Protein AF-A0AAV0YHW5-F1 (afdb_monomer)

pLDDT: mean 86.37, std 16.67, range [39.41, 98.5]

Foldseek 3Di:
DVVVVVVVVPDDPVRVVQCVQQDPPDPDRQHPLNVQQVVLVVVCVVVVDDSPQASNLVSVLVSLQSVCVVVVHDRCVSVLSVLVNLVSNVQQPVVCVQLVHNVLGQDPDDVSNVVSVVVCCVVPVLVPPVLSVLLVQLVVVLVVLVVLVVVLQVVFFDDQDDPVDDSVVSDDPPDPDDRGDLVVSLVVVCVVPHNVVGDSDPVVSVVCSSCSNRVSSVSSNPDDDDDDDSDPDDDPPDD

Solvent-accessible surface area (backbone atoms only — not comparable to full-atom values): 13700 Å² total; per-residue (Å²): 116,67,73,63,54,58,53,63,75,69,51,54,73,65,53,54,47,54,52,57,40,63,31,84,85,44,97,66,70,41,37,78,33,29,69,58,20,51,60,39,44,50,51,22,66,75,58,74,60,86,51,69,51,52,66,30,56,52,23,47,37,48,30,48,31,52,51,22,57,76,71,73,46,79,58,58,63,29,60,51,53,43,29,61,46,52,49,47,30,38,45,55,43,51,46,10,60,71,63,74,35,72,84,73,21,58,46,98,43,74,69,40,40,53,50,42,53,53,50,47,35,73,78,63,46,41,88,77,35,68,40,49,51,38,29,50,52,12,54,52,46,41,54,50,50,51,53,50,51,52,51,40,50,66,76,24,49,62,89,66,57,61,94,89,53,63,67,70,75,48,61,61,94,86,60,90,70,78,68,44,42,62,67,59,31,28,54,50,49,14,68,74,74,40,62,86,81,36,62,88,45,69,69,60,45,54,48,47,69,55,42,50,40,26,55,28,42,40,58,52,75,73,72,82,87,75,91,70,82,83,69,79,76,77,83,82,88,81,129

Radius of gyration: 25.02 Å; Cα contacts (8 Å, |Δi|>4): 205; chains: 1; bounding box: 61×47×85 Å

Organism: Vicia faba (NCBI:txid3906)

Secondary structure (DSSP, 8-state):
-HHHHHHHHHS-HHHHHHHHHT-TTSSS--HHHHHHHHHHHHHHHHH-SSTTSSHHHHHHHHHHHHHHHHTT--TTHHHHHHHHHHHHHIIIIIHHHHHT-GGGSPPSSHHHHHHHHHHHHHHH-GGG-HHHHHHHHHHHHHHHHHHHHHHHHHHTB---S-TTS-GGGG--TT-SS-SB-HHHHHHHHHHHS-GGGS---HHHHHHHHHHHHHHHHHTTTSS---------PPP----

Nearest PDB structures (foldseek):
  8bd3-assembly1_a  TM=9.674E-01  e=3.806E-25  Chlorella ohadii
  6kac-assembly1_A  TM=9.678E-01  e=5.402E-25  Chlamydomonas reinhardtii
  7yq2-assembly1_A  TM=9.706E-01  e=1.396E-23  Thermosynechococcus vestitus BP-1
  8tow-assembly1_a  TM=9.678E-01  e=1.467E-23  Synechocystis sp. PCC 6803
  5xnl-assembly1_A  TM=8.939E-01  e=2.426E-25  Pisum sativum

Sequence (239 aa):
MTAILERRDSENLWGRFCNWITSTENRLYIGWFGVLMIPTLLTATSVFIIAFIAAPPACYMGREWELSFRLGMRPWIAVAYSAPVAAATAVFLIYPIGQGSFSDGMPLGISGTFNFMIVFQAEHNILMHPFHMLGVAGVFGGSLFSAMHGSLVTSSLIRETTENESANEGYRFGQEEETYNIVAAHGYFGRLIFQYASFNNSRSLHFFLAAWPVVVMHERNAHNFPLDLAAVEAPSING

Structure (mmCIF, N/CA/C/O backbone):
data_AF-A0AAV0YHW5-F1
#
_entry.id   AF-A0AAV0YHW5-F1
#
loop_
_atom_site.group_PDB
_atom_site.id
_atom_site.type_symbol
_atom_site.label_atom_id
_atom_site.label_alt_id
_atom_site.label_comp_id
_atom_site.label_asym_id
_atom_site.label_entity_id
_atom_site.label_seq_id
_atom_site.pdbx_PDB_ins_code
_atom_site.Cartn_x
_atom_site.Cartn_y
_atom_site.Cartn_z
_atom_site.occupancy
_atom_site.B_iso_or_equiv
_atom_site.auth_seq_id
_atom_site.auth_comp_id
_atom_site.auth_asym_id
_atom_site.auth_atom_id
_atom_site.pdbx_PDB_model_num
ATOM 1 N N . MET A 1 1 ? 7.494 -18.313 36.571 1.00 50.72 1 MET A N 1
ATOM 2 C CA . MET A 1 1 ? 8.675 -17.441 36.365 1.00 50.72 1 MET A CA 1
ATOM 3 C C . MET A 1 1 ? 9.966 -18.250 36.222 1.00 50.72 1 MET A C 1
ATOM 5 O O . MET A 1 1 ? 10.746 -17.954 35.333 1.00 50.72 1 MET A O 1
ATOM 9 N N . THR A 1 2 ? 10.153 -19.312 37.007 1.00 49.94 2 THR A N 1
ATOM 10 C CA . THR A 1 2 ? 11.302 -20.239 36.958 1.00 49.94 2 THR A CA 1
ATOM 11 C C . THR A 1 2 ? 11.443 -21.025 35.643 1.00 49.94 2 THR A C 1
ATOM 13 O O . THR A 1 2 ? 12.521 -21.022 35.063 1.00 49.94 2 THR A O 1
ATOM 16 N N . ALA A 1 3 ? 10.358 -21.571 35.083 1.00 52.44 3 ALA A N 1
ATOM 17 C CA . ALA A 1 3 ? 10.424 -22.369 33.844 1.00 52.44 3 ALA A CA 1
ATOM 18 C C . ALA A 1 3 ? 10.796 -21.571 32.567 1.00 52.44 3 ALA A C 1
ATOM 20 O O . ALA A 1 3 ? 11.293 -22.134 31.596 1.00 52.44 3 ALA A O 1
ATOM 21 N N . ILE A 1 4 ? 10.557 -20.251 32.548 1.00 56.50 4 ILE A N 1
ATOM 22 C CA . ILE A 1 4 ? 10.923 -19.374 31.415 1.00 56.50 4 ILE A CA 1
ATOM 23 C C . ILE A 1 4 ? 12.415 -19.020 31.465 1.00 56.50 4 ILE A C 1
ATOM 25 O O . ILE A 1 4 ? 13.047 -18.900 30.418 1.00 56.50 4 ILE A O 1
ATOM 29 N N . LEU A 1 5 ? 12.976 -18.874 32.670 1.00 54.97 5 LEU A N 1
ATOM 30 C CA . LEU A 1 5 ? 14.401 -18.607 32.865 1.00 54.97 5 LEU A CA 1
ATOM 31 C C . LEU A 1 5 ? 15.241 -19.847 32.528 1.00 54.97 5 LEU A C 1
ATOM 33 O O . LEU A 1 5 ? 16.164 -19.734 31.730 1.00 54.97 5 LEU A O 1
ATOM 37 N N . GLU A 1 6 ? 14.840 -21.036 32.994 1.00 52.66 6 GLU A N 1
ATOM 38 C CA . GLU A 1 6 ? 15.520 -22.299 32.651 1.00 52.66 6 GLU A CA 1
ATOM 39 C C . GLU A 1 6 ? 15.519 -22.591 31.143 1.00 52.66 6 GLU A C 1
ATOM 41 O O . GLU A 1 6 ? 16.518 -23.050 30.591 1.00 52.66 6 GLU A O 1
ATOM 46 N N . ARG A 1 7 ? 14.424 -22.279 30.435 1.00 54.56 7 ARG A N 1
ATOM 47 C CA . ARG A 1 7 ? 14.356 -22.470 28.978 1.00 54.56 7 ARG A CA 1
ATOM 48 C C . ARG A 1 7 ? 15.317 -21.539 28.231 1.00 54.56 7 ARG A C 1
ATOM 50 O O . ARG A 1 7 ? 15.914 -21.959 27.242 1.00 54.56 7 ARG A O 1
ATOM 57 N N . ARG A 1 8 ? 15.504 -20.308 28.720 1.00 55.62 8 ARG A N 1
ATOM 58 C CA . ARG A 1 8 ? 16.404 -19.301 28.130 1.00 55.62 8 ARG A CA 1
ATOM 59 C C . ARG A 1 8 ? 17.882 -19.690 28.238 1.00 55.62 8 ARG A C 1
ATOM 61 O O . ARG A 1 8 ? 18.651 -19.345 27.344 1.00 55.62 8 ARG A O 1
ATOM 68 N N . ASP A 1 9 ? 18.241 -20.434 29.282 1.00 56.91 9 ASP A N 1
ATOM 69 C CA . ASP A 1 9 ? 19.600 -20.940 29.511 1.00 56.91 9 ASP A CA 1
ATOM 70 C C . ASP A 1 9 ? 19.910 -22.227 28.719 1.00 56.91 9 ASP A C 1
ATOM 72 O O . ASP A 1 9 ? 21.074 -22.583 28.547 1.00 56.91 9 ASP A O 1
ATOM 76 N N . SER A 1 10 ? 18.887 -22.901 28.176 1.00 65.69 10 SER A N 1
ATOM 77 C CA . SER A 1 10 ? 19.032 -24.132 27.376 1.00 65.69 10 SER A CA 1
ATOM 78 C C . SER A 1 10 ? 19.183 -23.912 25.861 1.00 65.69 10 SER A C 1
ATOM 80 O O . SER A 1 10 ? 19.550 -24.834 25.131 1.00 65.69 10 SER A O 1
ATOM 82 N N . GLU A 1 11 ? 18.894 -22.707 25.359 1.00 76.38 11 GLU A N 1
ATOM 83 C CA . GLU A 1 11 ? 18.931 -22.408 23.924 1.00 76.38 11 GLU A CA 1
ATOM 84 C C . GLU A 1 11 ? 20.332 -21.988 23.459 1.00 76.38 11 GLU A C 1
ATOM 86 O O . GLU A 1 11 ? 20.972 -21.102 24.031 1.00 76.38 11 GLU A O 1
ATOM 91 N N . ASN A 1 12 ? 20.797 -22.581 22.356 1.00 92.38 12 ASN A N 1
ATOM 92 C CA . ASN A 1 12 ? 22.044 -22.163 21.720 1.00 92.38 12 ASN A CA 1
ATOM 93 C C . ASN A 1 12 ? 21.941 -20.727 21.158 1.00 92.38 12 ASN A C 1
ATOM 95 O O . ASN A 1 12 ? 20.854 -20.161 21.008 1.00 92.38 12 ASN A O 1
ATOM 99 N N . LEU A 1 13 ? 23.089 -20.124 20.824 1.00 95.31 13 LEU A N 1
ATOM 100 C CA . LEU A 1 13 ? 23.157 -18.743 20.323 1.00 95.31 13 LEU A CA 1
ATOM 101 C C . LEU A 1 13 ? 22.222 -18.500 19.125 1.00 95.31 13 LEU A C 1
ATOM 103 O O . LEU A 1 13 ? 21.578 -17.455 19.048 1.00 95.31 13 LEU A O 1
ATOM 107 N N . TRP A 1 14 ? 22.121 -19.478 18.223 1.00 94.75 14 TRP A N 1
ATOM 108 C CA . TRP A 1 14 ? 21.241 -19.409 17.061 1.00 94.75 14 TRP A CA 1
ATOM 109 C C . TRP A 1 14 ? 19.759 -19.380 17.453 1.00 94.75 14 TRP A C 1
ATOM 111 O O . TRP A 1 14 ? 19.016 -18.543 16.952 1.00 94.75 14 TRP A O 1
ATOM 121 N N . GLY A 1 15 ? 19.334 -20.223 18.397 1.00 94.88 15 GLY A N 1
ATOM 122 C CA . GLY A 1 15 ? 17.969 -20.227 18.926 1.00 94.88 15 GLY A CA 1
ATOM 123 C C . GLY A 1 15 ? 17.595 -18.881 19.544 1.00 94.88 15 GLY A C 1
ATOM 124 O O . GLY A 1 15 ? 16.567 -18.301 19.196 1.00 94.88 15 GLY A O 1
ATOM 125 N N . ARG A 1 16 ? 18.493 -18.314 20.359 1.00 95.31 16 ARG A N 1
ATOM 126 C CA . ARG A 1 16 ? 18.314 -16.977 20.947 1.00 95.31 16 ARG A CA 1
ATOM 127 C C . ARG A 1 16 ? 18.207 -15.880 19.883 1.00 95.31 16 ARG A C 1
ATOM 129 O O . ARG A 1 16 ? 17.370 -14.989 20.015 1.00 95.31 16 ARG A O 1
ATOM 136 N N . PHE A 1 17 ? 19.026 -15.947 18.832 1.00 95.81 17 PHE A N 1
ATOM 137 C CA . PHE A 1 17 ? 18.979 -15.011 17.706 1.00 95.81 17 PHE A CA 1
ATOM 138 C C . PHE A 1 17 ? 17.660 -15.108 16.923 1.00 95.81 17 PHE A C 1
ATOM 140 O O . PHE A 1 17 ? 17.005 -14.090 16.710 1.00 95.81 17 PHE A O 1
ATOM 147 N N . CYS A 1 18 ? 17.225 -16.318 16.561 1.00 96.81 18 CYS A N 1
ATOM 148 C CA . CYS A 1 18 ? 15.950 -16.564 15.878 1.00 96.81 18 CYS A CA 1
ATOM 149 C C . CYS A 1 18 ? 14.757 -16.046 16.690 1.00 96.81 18 CYS A C 1
ATOM 151 O O . CYS A 1 18 ? 13.886 -15.355 16.152 1.00 96.81 18 CYS A O 1
ATOM 153 N N . ASN A 1 19 ? 14.741 -16.340 17.994 1.00 96.19 19 ASN A N 1
ATOM 154 C CA . ASN A 1 19 ? 13.708 -15.866 18.910 1.00 96.19 19 ASN A CA 1
ATOM 155 C C . ASN A 1 19 ? 13.675 -14.334 18.977 1.00 96.19 19 ASN A C 1
ATOM 157 O O . ASN A 1 19 ? 12.600 -13.743 19.021 1.00 96.19 19 ASN A O 1
ATOM 161 N N . TRP A 1 20 ? 14.834 -13.673 18.930 1.00 96.88 20 TRP A N 1
ATOM 162 C CA . TRP A 1 20 ? 14.904 -12.214 18.917 1.00 96.88 20 TRP A CA 1
ATOM 163 C C . TRP A 1 20 ? 14.428 -11.602 17.591 1.00 96.88 20 TRP A C 1
ATOM 165 O O . TRP A 1 20 ? 13.586 -10.703 17.610 1.00 96.88 20 TRP A O 1
ATOM 175 N N . ILE A 1 21 ? 14.903 -12.108 16.446 1.00 97.75 21 ILE A N 1
ATOM 176 C CA . ILE A 1 21 ? 14.513 -11.621 15.110 1.00 97.75 21 ILE A CA 1
ATOM 177 C C . ILE A 1 21 ? 13.002 -11.739 14.887 1.00 97.75 21 ILE A C 1
ATOM 179 O O . ILE A 1 21 ? 12.380 -10.833 14.332 1.00 97.75 21 ILE A O 1
ATOM 183 N N . THR A 1 22 ? 12.397 -12.839 15.338 1.00 97.75 22 THR A N 1
ATOM 184 C CA . THR A 1 22 ? 10.964 -13.116 15.141 1.00 97.75 22 THR A CA 1
ATOM 185 C C . THR A 1 22 ? 10.068 -12.653 16.294 1.00 97.75 22 THR A C 1
ATOM 187 O O . THR A 1 22 ? 8.864 -12.904 16.258 1.00 97.75 22 THR A O 1
ATOM 190 N N . SER A 1 23 ? 10.619 -11.938 17.282 1.00 97.69 23 SER A N 1
ATOM 191 C CA . SER A 1 23 ? 9.867 -11.423 18.430 1.00 97.69 23 SER A CA 1
ATOM 192 C C . SER A 1 23 ? 8.859 -10.340 18.034 1.00 97.69 23 SER A C 1
ATOM 194 O O . SER A 1 23 ? 9.190 -9.392 17.313 1.00 97.69 23 SER A O 1
ATOM 196 N N . THR A 1 24 ? 7.642 -10.454 18.569 1.00 97.56 24 THR A N 1
ATOM 197 C CA . THR A 1 24 ? 6.561 -9.459 18.470 1.00 97.56 24 THR A CA 1
ATOM 198 C C . THR A 1 24 ? 6.714 -8.301 19.456 1.00 97.56 24 THR A C 1
ATOM 200 O O . THR A 1 24 ? 6.059 -7.280 19.288 1.00 97.56 24 THR A O 1
ATOM 203 N N . GLU A 1 25 ? 7.615 -8.422 20.435 1.00 97.94 25 GLU A N 1
ATOM 204 C CA . GLU A 1 25 ? 7.869 -7.395 21.460 1.00 97.94 25 GLU A CA 1
ATOM 205 C C . GLU A 1 25 ? 8.862 -6.317 20.998 1.00 97.94 25 GLU A C 1
ATOM 207 O O . GLU A 1 25 ? 9.127 -5.339 21.698 1.00 97.94 25 GLU A O 1
ATOM 212 N N . ASN A 1 26 ? 9.452 -6.480 19.812 1.00 97.44 26 ASN A N 1
ATOM 213 C CA . ASN A 1 26 ? 10.307 -5.455 19.230 1.00 97.44 26 ASN A CA 1
ATOM 214 C C . ASN A 1 26 ? 9.466 -4.232 18.830 1.00 97.44 26 ASN A C 1
ATOM 216 O O . ASN A 1 26 ? 8.464 -4.361 18.128 1.00 97.44 26 ASN A O 1
ATOM 220 N N . ARG A 1 27 ? 9.930 -3.020 19.173 1.00 97.88 27 ARG A N 1
ATOM 221 C CA . ARG A 1 27 ? 9.260 -1.754 18.803 1.00 97.88 27 ARG A CA 1
ATOM 222 C C . ARG A 1 27 ? 8.992 -1.632 17.299 1.00 97.88 27 ARG A C 1
ATOM 224 O O . ARG A 1 27 ? 7.990 -1.036 16.898 1.00 97.88 27 ARG A O 1
ATOM 231 N N . LEU A 1 28 ? 9.908 -2.151 16.485 1.00 97.38 28 LEU A N 1
ATOM 232 C CA . LEU A 1 28 ? 9.735 -2.379 15.057 1.00 97.38 28 LEU A CA 1
ATOM 233 C C . LEU A 1 28 ? 10.040 -3.850 14.797 1.00 97.38 28 LEU A C 1
ATOM 235 O O . LEU A 1 28 ? 11.158 -4.301 15.035 1.00 97.38 28 LEU A O 1
ATOM 239 N N . TYR A 1 29 ? 9.048 -4.592 14.310 1.00 98.00 29 TYR A N 1
ATOM 240 C CA . TYR A 1 29 ? 9.232 -5.996 13.954 1.00 98.00 29 TYR A CA 1
ATOM 241 C C . TYR A 1 29 ? 10.369 -6.162 12.934 1.00 98.00 29 TYR A C 1
ATOM 243 O O . TYR A 1 29 ? 10.454 -5.369 11.993 1.00 98.00 29 TYR A O 1
ATOM 251 N N . ILE A 1 30 ? 11.221 -7.175 13.103 1.00 97.62 30 ILE A N 1
ATOM 252 C CA . ILE A 1 30 ? 12.322 -7.462 12.174 1.00 97.62 30 ILE A CA 1
ATOM 253 C C . ILE A 1 30 ? 11.860 -8.554 11.206 1.00 97.62 30 ILE A C 1
ATOM 255 O O . ILE A 1 30 ? 11.561 -8.251 10.052 1.00 97.62 30 ILE A O 1
ATOM 259 N N . GLY A 1 31 ? 11.725 -9.792 11.689 1.00 97.38 31 GLY A N 1
ATOM 260 C CA . GLY A 1 31 ? 11.412 -10.949 10.849 1.00 97.38 31 GLY A CA 1
ATOM 261 C C . GLY A 1 31 ? 12.563 -11.327 9.914 1.00 97.38 31 GLY A C 1
ATOM 262 O O . GLY A 1 31 ? 13.555 -10.605 9.780 1.00 97.38 31 GLY A O 1
ATOM 263 N N . TRP A 1 32 ? 12.442 -12.464 9.238 1.00 97.56 32 TRP A N 1
ATOM 264 C CA . TRP A 1 32 ? 13.458 -12.917 8.285 1.00 97.56 32 TRP A CA 1
ATOM 265 C C . TRP A 1 32 ? 13.567 -11.995 7.075 1.00 97.56 32 TRP A C 1
ATOM 267 O O . TRP A 1 32 ? 14.670 -11.712 6.609 1.00 97.56 32 TRP A O 1
ATOM 277 N N . PHE A 1 33 ? 12.442 -11.444 6.619 1.00 96.44 33 PHE A N 1
ATOM 278 C CA . PHE A 1 33 ? 12.460 -10.437 5.561 1.00 96.44 33 PHE A CA 1
ATOM 279 C C . PHE A 1 33 ? 13.136 -9.133 6.007 1.00 96.44 33 PHE A C 1
ATOM 281 O O . PHE A 1 33 ? 13.809 -8.487 5.203 1.00 96.44 33 PHE A O 1
ATOM 288 N N . GLY A 1 34 ? 13.034 -8.765 7.290 1.00 95.19 34 GLY A N 1
ATOM 289 C CA . GLY A 1 34 ? 13.705 -7.591 7.853 1.00 95.19 34 GLY A CA 1
ATOM 290 C C . GLY A 1 34 ? 15.227 -7.659 7.778 1.00 95.19 34 GLY A C 1
ATOM 291 O O . GLY A 1 34 ? 15.865 -6.628 7.578 1.00 95.19 34 GLY A O 1
ATOM 292 N N . VAL A 1 35 ? 15.806 -8.862 7.865 1.00 95.38 35 VAL A N 1
ATOM 293 C CA . VAL A 1 35 ? 17.261 -9.077 7.762 1.00 95.38 35 VAL A CA 1
ATOM 294 C C . VAL A 1 35 ? 17.805 -8.612 6.406 1.00 95.38 35 VAL A C 1
ATOM 296 O O . VAL A 1 35 ? 18.903 -8.068 6.347 1.00 95.38 35 VAL A O 1
ATOM 299 N N . LEU A 1 36 ? 17.028 -8.765 5.329 1.00 91.50 36 LEU A N 1
ATOM 300 C CA . LEU A 1 36 ? 17.385 -8.273 3.992 1.00 91.50 36 LEU A CA 1
ATOM 301 C C . LEU A 1 36 ? 16.906 -6.838 3.757 1.00 91.50 36 LEU A C 1
ATOM 303 O O . LEU A 1 36 ? 17.622 -6.018 3.180 1.00 91.50 36 LEU A O 1
ATOM 307 N N . MET A 1 37 ? 15.697 -6.523 4.219 1.00 93.19 37 MET A N 1
ATOM 308 C CA . MET A 1 37 ? 15.062 -5.223 4.022 1.00 93.19 37 MET A CA 1
ATOM 309 C C . MET A 1 37 ? 15.860 -4.087 4.669 1.00 93.19 37 MET A C 1
ATOM 311 O O . MET A 1 37 ? 16.057 -3.052 4.042 1.00 93.19 37 MET A O 1
ATOM 315 N N . ILE A 1 38 ? 16.317 -4.254 5.916 1.00 93.19 38 ILE A N 1
ATOM 316 C CA . ILE A 1 38 ? 16.945 -3.164 6.675 1.00 93.19 38 ILE A CA 1
ATOM 317 C C . ILE A 1 38 ? 18.257 -2.708 6.016 1.00 93.19 38 ILE A C 1
ATOM 319 O O . ILE A 1 38 ? 18.355 -1.519 5.710 1.00 93.19 38 ILE A O 1
ATOM 323 N N . PRO A 1 39 ? 19.244 -3.582 5.727 1.00 90.88 39 PRO A N 1
ATOM 324 C CA . PRO A 1 39 ? 20.482 -3.138 5.089 1.00 90.88 39 PRO A CA 1
ATOM 325 C C . PRO A 1 39 ? 20.239 -2.541 3.701 1.00 90.88 39 PRO A C 1
ATOM 327 O O . PRO A 1 39 ? 20.806 -1.502 3.375 1.00 90.88 39 PRO A O 1
ATOM 330 N N . THR A 1 40 ? 19.356 -3.149 2.900 1.00 86.75 40 THR A N 1
ATOM 331 C CA . THR A 1 40 ? 19.092 -2.680 1.531 1.00 86.75 40 THR A CA 1
ATOM 332 C C . THR A 1 40 ? 18.374 -1.334 1.498 1.00 86.75 40 THR A C 1
ATOM 334 O O . THR A 1 40 ? 18.764 -0.470 0.714 1.00 86.75 40 THR A O 1
ATOM 337 N N . LEU A 1 41 ? 17.393 -1.099 2.379 1.00 86.00 41 LEU A N 1
ATOM 338 C CA . LEU A 1 41 ? 16.758 0.215 2.520 1.00 86.00 41 LEU A CA 1
ATOM 339 C C . LEU A 1 41 ? 17.731 1.267 3.046 1.00 86.00 41 LEU A C 1
ATOM 341 O O . LEU A 1 41 ? 17.708 2.396 2.559 1.00 86.00 41 LEU A O 1
ATOM 345 N N . LEU A 1 42 ? 18.588 0.925 4.013 1.00 88.00 42 LEU A N 1
ATOM 346 C CA . LEU A 1 42 ? 19.579 1.863 4.541 1.00 88.00 42 LEU A CA 1
ATOM 347 C C . LEU A 1 42 ? 20.577 2.280 3.462 1.00 88.00 42 LEU A C 1
ATOM 349 O O . LEU A 1 42 ? 20.783 3.475 3.274 1.00 88.00 42 LEU A O 1
ATOM 353 N N . THR A 1 43 ? 21.126 1.327 2.703 1.00 84.25 43 THR A N 1
ATOM 354 C CA . THR A 1 43 ? 22.018 1.626 1.576 1.00 84.25 43 THR A CA 1
ATOM 355 C C . THR A 1 43 ? 21.308 2.439 0.493 1.00 84.25 43 THR A C 1
ATOM 357 O O . THR A 1 43 ? 21.861 3.429 0.013 1.00 84.25 43 THR A O 1
ATOM 360 N N . ALA A 1 44 ? 20.071 2.077 0.132 1.00 80.50 44 ALA A N 1
ATOM 361 C CA . ALA A 1 44 ? 19.284 2.832 -0.844 1.00 80.50 44 ALA A CA 1
ATOM 362 C C . ALA A 1 44 ? 19.025 4.272 -0.379 1.00 80.50 44 ALA A C 1
ATOM 364 O O . ALA A 1 44 ? 19.143 5.202 -1.171 1.00 80.50 44 ALA A O 1
ATOM 365 N N . THR A 1 45 ? 18.732 4.464 0.909 1.00 82.19 45 THR A N 1
ATOM 366 C CA . THR A 1 45 ? 18.488 5.788 1.495 1.00 82.19 45 THR A CA 1
ATOM 367 C C . THR A 1 45 ? 19.774 6.612 1.568 1.00 82.19 45 THR A C 1
ATOM 369 O O . THR A 1 45 ? 19.745 7.798 1.261 1.00 82.19 45 THR A O 1
ATOM 372 N N . SER A 1 46 ? 20.911 6.005 1.932 1.00 78.62 46 SER A N 1
ATOM 373 C CA . SER A 1 46 ? 22.186 6.721 2.068 1.00 78.62 46 SER A CA 1
ATOM 374 C C . SER A 1 46 ? 22.808 7.117 0.731 1.00 78.62 46 SER A C 1
ATOM 376 O O . SER A 1 46 ? 23.491 8.132 0.658 1.00 78.62 46 SER A O 1
ATOM 378 N N . VAL A 1 47 ? 22.610 6.309 -0.314 1.00 75.62 47 VAL A N 1
ATOM 379 C CA . VAL A 1 47 ? 23.213 6.538 -1.637 1.00 75.62 47 VAL A CA 1
ATOM 380 C C . VAL A 1 47 ? 22.244 7.251 -2.590 1.00 75.62 47 VAL A C 1
ATOM 382 O O . VAL A 1 47 ? 22.693 7.834 -3.569 1.00 75.62 47 VAL A O 1
ATOM 385 N N . PHE A 1 48 ? 20.930 7.221 -2.323 1.00 68.50 48 PHE A N 1
ATOM 386 C CA . PHE A 1 48 ? 19.845 7.748 -3.177 1.00 68.50 48 PHE A CA 1
ATOM 387 C C . PHE A 1 48 ? 19.952 7.353 -4.668 1.00 68.50 48 PHE A C 1
ATOM 389 O O . PHE A 1 48 ? 19.341 7.961 -5.539 1.00 68.50 48 PHE A O 1
ATOM 396 N N . ILE A 1 49 ? 20.753 6.337 -4.996 1.00 55.41 49 ILE A N 1
ATOM 397 C CA . ILE A 1 49 ? 21.095 5.951 -6.362 1.00 55.41 49 ILE A CA 1
ATOM 398 C C . ILE A 1 49 ? 21.228 4.414 -6.379 1.00 55.41 49 ILE A C 1
ATOM 400 O O . ILE A 1 49 ? 22.028 3.823 -5.656 1.00 55.41 49 ILE A O 1
ATOM 404 N N . ILE A 1 50 ? 20.390 3.772 -7.202 1.00 52.56 50 ILE A N 1
ATOM 405 C CA . ILE A 1 50 ? 20.485 2.390 -7.728 1.00 52.56 50 ILE A CA 1
ATOM 406 C C . ILE A 1 50 ? 19.968 1.213 -6.860 1.00 52.56 50 ILE A C 1
ATOM 408 O O . ILE A 1 50 ? 19.449 0.259 -7.433 1.00 52.56 50 ILE A O 1
ATOM 412 N N . ALA A 1 51 ? 19.952 1.243 -5.522 1.00 51.78 51 ALA A N 1
ATOM 413 C CA . ALA A 1 51 ? 19.492 0.070 -4.734 1.00 51.78 51 ALA A CA 1
ATOM 414 C C . ALA A 1 51 ? 17.955 -0.050 -4.526 1.00 51.78 51 ALA A C 1
ATOM 416 O O . ALA A 1 51 ? 17.492 -0.858 -3.722 1.00 51.78 51 ALA A O 1
ATOM 417 N N . PHE A 1 52 ? 17.148 0.751 -5.230 1.00 56.53 52 PHE A N 1
ATOM 418 C CA . PHE A 1 52 ? 15.708 0.920 -4.966 1.00 56.53 52 PHE A CA 1
ATOM 419 C C . PHE A 1 52 ? 14.792 -0.121 -5.646 1.00 56.53 52 PHE A C 1
ATOM 421 O O . PHE A 1 52 ? 13.629 -0.269 -5.285 1.00 56.53 52 PHE A O 1
ATOM 428 N N . ILE A 1 53 ? 15.290 -0.850 -6.644 1.00 59.72 53 ILE A N 1
ATOM 429 C CA . ILE A 1 53 ? 14.433 -1.227 -7.779 1.00 59.72 53 ILE A CA 1
ATOM 430 C C . ILE A 1 53 ? 13.573 -2.495 -7.558 1.00 59.72 53 ILE A C 1
ATOM 432 O O . ILE A 1 53 ? 12.518 -2.621 -8.178 1.00 59.72 53 ILE A O 1
ATOM 436 N N . ALA A 1 54 ? 13.939 -3.412 -6.649 1.00 59.41 54 ALA A N 1
ATOM 437 C CA . ALA A 1 54 ? 13.112 -4.612 -6.407 1.00 59.41 54 ALA A CA 1
ATOM 438 C C . ALA A 1 54 ? 13.259 -5.260 -5.020 1.00 59.41 54 ALA A C 1
ATOM 440 O O . ALA A 1 54 ? 12.256 -5.610 -4.397 1.00 59.41 54 ALA A O 1
ATOM 441 N N . ALA A 1 55 ? 14.487 -5.425 -4.515 1.00 65.88 55 ALA A N 1
ATOM 442 C CA . ALA A 1 55 ? 14.714 -6.171 -3.274 1.00 65.88 55 ALA A CA 1
ATOM 443 C C . ALA A 1 55 ? 14.101 -5.505 -2.021 1.00 65.88 55 ALA A C 1
ATOM 445 O O . ALA A 1 55 ? 13.437 -6.216 -1.262 1.00 65.88 55 ALA A O 1
ATOM 446 N N . PRO A 1 56 ? 14.233 -4.179 -1.796 1.00 75.12 56 PRO A N 1
ATOM 447 C CA . PRO A 1 56 ? 13.681 -3.567 -0.589 1.00 75.12 56 PRO A CA 1
ATOM 448 C C . PRO A 1 56 ? 12.139 -3.574 -0.532 1.00 75.12 56 PRO A C 1
ATOM 450 O O . PRO A 1 56 ? 11.605 -4.016 0.488 1.00 75.12 56 PRO A O 1
ATOM 453 N N . PRO A 1 57 ? 11.397 -3.183 -1.595 1.00 82.75 57 PRO A N 1
ATOM 454 C CA . PRO A 1 57 ? 9.932 -3.252 -1.588 1.00 82.75 57 PRO A CA 1
ATOM 455 C C . PRO A 1 57 ? 9.386 -4.683 -1.478 1.00 82.75 57 PRO A C 1
ATOM 457 O O . PRO A 1 57 ? 8.422 -4.915 -0.750 1.00 82.75 57 PRO A O 1
ATOM 460 N N . ALA A 1 58 ? 10.020 -5.664 -2.134 1.00 86.56 58 ALA A N 1
ATOM 461 C CA . ALA A 1 58 ? 9.611 -7.066 -2.031 1.00 86.56 58 ALA A CA 1
ATOM 462 C C . ALA A 1 58 ? 9.847 -7.638 -0.622 1.00 86.56 58 ALA A C 1
ATOM 464 O O . ALA A 1 58 ? 8.990 -8.347 -0.093 1.00 86.56 58 ALA A O 1
ATOM 465 N N . CYS A 1 59 ? 10.970 -7.297 0.022 1.00 92.75 59 CYS A N 1
ATOM 466 C CA . CYS A 1 59 ? 11.218 -7.698 1.408 1.00 92.75 59 CYS A CA 1
ATOM 467 C C . CYS A 1 59 ? 10.273 -6.981 2.384 1.00 92.75 59 CYS A C 1
ATOM 469 O O . CYS A 1 59 ? 9.819 -7.595 3.344 1.00 92.75 59 CYS A O 1
ATOM 471 N N . TYR A 1 60 ? 9.909 -5.721 2.130 1.00 95.19 60 TYR A N 1
ATOM 472 C CA . TYR A 1 60 ? 8.890 -5.032 2.924 1.00 95.19 60 TYR A CA 1
ATOM 473 C C . TYR A 1 60 ? 7.528 -5.737 2.824 1.00 95.19 60 TYR A C 1
ATOM 475 O O . TYR A 1 60 ? 6.927 -6.055 3.848 1.00 95.19 60 TYR A O 1
ATOM 483 N N . MET A 1 61 ? 7.095 -6.082 1.607 1.00 95.81 61 MET A N 1
ATOM 484 C CA . MET A 1 61 ? 5.874 -6.860 1.363 1.00 95.81 61 MET A CA 1
ATOM 485 C C . MET A 1 61 ? 5.905 -8.225 2.074 1.00 95.81 61 MET A C 1
ATOM 487 O O . MET A 1 61 ? 4.942 -8.618 2.731 1.00 95.81 61 MET A O 1
ATOM 491 N N . GLY A 1 62 ? 7.030 -8.943 1.994 1.00 96.69 62 GLY A N 1
ATOM 492 C CA . GLY A 1 62 ? 7.220 -10.208 2.707 1.00 96.69 62 GLY A CA 1
ATOM 493 C C . GLY A 1 62 ? 7.165 -10.048 4.229 1.00 96.69 62 GLY A C 1
ATOM 494 O O . GLY A 1 62 ? 6.585 -10.884 4.919 1.00 96.69 62 GLY A O 1
ATOM 495 N N . ARG A 1 63 ? 7.692 -8.940 4.763 1.00 97.94 63 ARG A N 1
ATOM 496 C CA . ARG A 1 63 ? 7.618 -8.606 6.191 1.00 97.94 63 ARG A CA 1
ATOM 497 C C . ARG A 1 63 ? 6.186 -8.317 6.648 1.00 97.94 63 ARG A C 1
ATOM 499 O O . ARG A 1 63 ? 5.831 -8.722 7.754 1.00 97.94 63 ARG A O 1
ATOM 506 N N . GLU A 1 64 ? 5.364 -7.645 5.835 1.00 97.94 64 GLU A N 1
ATOM 507 C CA . GLU A 1 64 ? 3.931 -7.462 6.129 1.00 97.94 64 GLU A CA 1
ATOM 508 C C . GLU A 1 64 ? 3.218 -8.812 6.266 1.00 97.94 64 GLU A C 1
ATOM 510 O O . GLU A 1 64 ? 2.479 -9.036 7.228 1.00 97.94 64 GLU A O 1
ATOM 515 N N . TRP A 1 65 ? 3.489 -9.735 5.339 1.00 98.12 65 TRP A N 1
ATOM 516 C CA . TRP A 1 65 ? 2.970 -11.098 5.404 1.00 98.12 65 TRP A CA 1
ATOM 517 C C . TRP A 1 65 ? 3.469 -11.840 6.653 1.00 98.12 65 TRP A C 1
ATOM 519 O O . TRP A 1 65 ? 2.658 -12.392 7.399 1.00 98.12 65 TRP A O 1
ATOM 529 N N . GLU A 1 66 ? 4.775 -11.814 6.928 1.00 98.31 66 GLU A N 1
ATOM 530 C CA . GLU A 1 66 ? 5.365 -12.525 8.066 1.00 98.31 66 GLU A CA 1
ATOM 531 C C . GLU A 1 66 ? 4.763 -12.048 9.394 1.00 98.31 66 GLU A C 1
ATOM 533 O O . GLU A 1 66 ? 4.325 -12.869 10.201 1.00 98.31 66 GLU A O 1
ATOM 538 N N . LEU A 1 67 ? 4.665 -10.730 9.602 1.00 98.38 67 LEU A N 1
ATOM 539 C CA . LEU A 1 67 ? 4.072 -10.163 10.813 1.00 98.38 67 LEU A CA 1
ATOM 540 C C . LEU A 1 67 ? 2.585 -10.514 10.941 1.00 98.38 67 LEU A C 1
ATOM 542 O O . LEU A 1 67 ? 2.142 -10.861 12.036 1.00 98.38 67 LEU A O 1
ATOM 546 N N . SER A 1 68 ? 1.826 -10.484 9.839 1.00 98.19 68 SER A N 1
ATOM 547 C CA . SER A 1 68 ? 0.411 -10.876 9.860 1.00 98.19 68 SER A CA 1
ATOM 548 C C . SER A 1 68 ? 0.230 -12.307 10.374 1.00 98.19 68 SER A C 1
ATOM 550 O O . SER A 1 68 ? -0.646 -12.559 11.199 1.00 98.19 68 SER A O 1
ATOM 552 N N . PHE A 1 69 ? 1.123 -13.223 9.984 1.00 97.12 69 PHE A N 1
ATOM 553 C CA . PHE A 1 69 ? 1.105 -14.603 10.454 1.00 97.12 69 PHE A CA 1
ATOM 554 C C . PHE A 1 69 ? 1.469 -14.713 11.941 1.00 97.12 69 PHE A C 1
ATOM 556 O O . PHE A 1 69 ? 0.809 -15.446 12.676 1.00 97.12 69 PHE A O 1
ATOM 563 N N . ARG A 1 70 ? 2.469 -13.954 12.421 1.00 96.81 70 ARG A N 1
ATOM 564 C CA . ARG A 1 70 ? 2.846 -13.938 13.852 1.00 96.81 70 ARG A CA 1
ATOM 565 C C . ARG A 1 70 ? 1.719 -13.452 14.759 1.00 96.81 70 ARG A C 1
ATOM 567 O O . ARG A 1 70 ? 1.589 -13.953 15.869 1.00 96.81 70 ARG A O 1
ATOM 574 N N . LEU A 1 71 ? 0.922 -12.498 14.284 1.00 98.06 71 LEU A N 1
ATOM 575 C CA . LEU A 1 71 ? -0.193 -11.917 15.032 1.00 98.06 71 LEU A CA 1
ATOM 576 C C . LEU A 1 71 ? -1.522 -12.669 14.832 1.00 98.06 71 LEU A C 1
ATOM 578 O O . LEU A 1 71 ? -2.539 -12.247 15.373 1.00 98.06 71 LEU A O 1
ATOM 582 N N . GLY A 1 72 ? -1.549 -13.753 14.045 1.00 97.94 72 GLY A N 1
ATOM 583 C CA . GLY A 1 72 ? -2.786 -14.484 13.732 1.00 97.94 72 GLY A CA 1
ATOM 584 C C . GLY A 1 72 ? -3.787 -13.681 12.887 1.00 97.94 72 GLY A C 1
ATOM 585 O O . GLY A 1 72 ? -4.984 -13.965 12.895 1.00 97.94 72 GLY A O 1
ATOM 586 N N . MET A 1 73 ? -3.314 -12.663 12.168 1.00 98.50 73 MET A N 1
ATOM 587 C CA . MET A 1 73 ? -4.120 -11.815 11.294 1.00 98.50 73 MET A CA 1
ATOM 588 C C . MET A 1 73 ? -4.338 -12.471 9.923 1.00 98.50 73 MET A C 1
ATOM 590 O O . MET A 1 73 ? -3.618 -13.374 9.499 1.00 98.50 73 MET A O 1
ATOM 594 N N . ARG A 1 74 ? -5.321 -11.964 9.172 1.00 98.00 74 ARG A N 1
ATOM 595 C CA . ARG A 1 74 ? -5.506 -12.330 7.759 1.00 98.00 74 ARG A CA 1
ATOM 596 C C . ARG A 1 74 ? -4.337 -11.767 6.921 1.00 98.00 74 ARG A C 1
ATOM 598 O O . ARG A 1 74 ? -4.033 -10.584 7.066 1.00 98.00 74 ARG A O 1
ATOM 605 N N . PRO A 1 75 ? -3.739 -12.532 5.988 1.00 97.12 75 PRO A N 1
ATOM 606 C CA . PRO A 1 75 ? -2.459 -12.176 5.358 1.00 97.12 75 PRO A CA 1
ATOM 607 C C . PRO A 1 75 ? -2.559 -11.236 4.141 1.00 97.12 75 PRO A C 1
ATOM 609 O O . PRO A 1 75 ? -1.622 -11.124 3.355 1.00 97.12 75 PRO A O 1
ATOM 612 N N . TRP A 1 76 ? -3.702 -10.582 3.930 1.00 97.38 76 TRP A N 1
ATOM 613 C CA . TRP A 1 76 ? -4.028 -9.930 2.653 1.00 97.38 76 TRP A CA 1
ATOM 614 C C . TRP A 1 76 ? -3.585 -8.464 2.530 1.00 97.38 76 TRP A C 1
ATOM 616 O O . TRP A 1 76 ? -3.757 -7.875 1.467 1.00 97.38 76 TRP A O 1
ATOM 626 N N . ILE A 1 77 ? -2.960 -7.887 3.563 1.00 96.81 77 ILE A N 1
ATOM 627 C CA . ILE A 1 77 ? -2.359 -6.540 3.483 1.00 96.81 77 ILE A CA 1
ATOM 628 C C . ILE A 1 77 ? -1.217 -6.528 2.456 1.00 96.81 77 ILE A C 1
ATOM 630 O O . ILE A 1 77 ? -1.219 -5.693 1.554 1.00 96.81 77 ILE A O 1
ATOM 634 N N . ALA A 1 78 ? -0.343 -7.540 2.500 1.00 95.50 78 ALA A N 1
ATOM 635 C CA . ALA A 1 78 ? 0.743 -7.709 1.533 1.00 95.50 78 ALA A CA 1
ATOM 636 C C . ALA A 1 78 ? 0.233 -7.808 0.083 1.00 95.50 78 ALA A C 1
ATOM 638 O O . ALA A 1 78 ? 0.879 -7.333 -0.849 1.00 95.50 78 ALA A O 1
ATOM 639 N N . VAL A 1 79 ? -0.961 -8.380 -0.120 1.00 94.88 79 VAL A N 1
ATOM 640 C CA . VAL A 1 79 ? -1.590 -8.456 -1.448 1.00 94.88 79 VAL A CA 1
ATOM 641 C C . VAL A 1 79 ? -1.987 -7.066 -1.942 1.00 94.88 79 VAL A C 1
ATOM 643 O O . VAL A 1 79 ? -1.722 -6.748 -3.097 1.00 94.88 79 VAL A O 1
ATOM 646 N N . ALA A 1 80 ? -2.548 -6.207 -1.089 1.00 94.38 80 ALA A N 1
ATOM 647 C CA . ALA A 1 80 ? -2.827 -4.821 -1.467 1.00 94.38 80 ALA A CA 1
ATOM 648 C C . ALA A 1 80 ? -1.531 -4.042 -1.765 1.00 94.38 80 ALA A C 1
ATOM 650 O O . ALA A 1 80 ? -1.448 -3.336 -2.772 1.00 94.38 80 ALA A O 1
ATOM 651 N N . TYR A 1 81 ? -0.490 -4.230 -0.947 1.00 95.25 81 TYR A N 1
ATOM 652 C CA . TYR A 1 81 ? 0.814 -3.587 -1.140 1.00 95.25 81 TYR A CA 1
ATOM 653 C C . TYR A 1 81 ? 1.555 -4.060 -2.404 1.00 95.25 81 TYR A C 1
ATOM 655 O O . TYR A 1 81 ? 2.401 -3.346 -2.944 1.00 95.25 81 TYR A O 1
ATOM 663 N N . SER A 1 82 ? 1.199 -5.217 -2.963 1.00 92.31 82 SER A N 1
ATOM 664 C CA . SER A 1 82 ? 1.791 -5.678 -4.222 1.00 92.31 82 SER A CA 1
ATOM 665 C C . SER A 1 82 ? 1.496 -4.752 -5.416 1.00 92.31 82 SER A C 1
ATOM 667 O O . SER A 1 82 ? 2.278 -4.716 -6.362 1.00 92.31 82 SER A O 1
ATOM 669 N N . ALA A 1 83 ? 0.407 -3.969 -5.394 1.00 90.25 83 ALA A N 1
ATOM 670 C CA . ALA A 1 83 ? 0.057 -3.046 -6.479 1.00 90.25 83 ALA A CA 1
ATOM 671 C C . ALA A 1 83 ? 1.087 -1.917 -6.695 1.00 90.25 83 ALA A C 1
ATOM 673 O O . ALA A 1 83 ? 1.528 -1.737 -7.840 1.00 90.25 83 ALA A O 1
ATOM 674 N N . PRO A 1 84 ? 1.513 -1.166 -5.658 1.00 91.00 84 PRO A N 1
ATOM 675 C CA . PRO A 1 84 ? 2.605 -0.205 -5.794 1.00 91.00 84 PRO A CA 1
ATOM 676 C C . PRO A 1 84 ? 3.972 -0.870 -6.012 1.00 91.00 84 PRO A C 1
ATOM 678 O O . PRO A 1 84 ? 4.757 -0.339 -6.794 1.00 91.00 84 PRO A O 1
ATOM 681 N N . VAL A 1 85 ? 4.249 -2.045 -5.421 1.00 89.94 85 VAL A N 1
ATOM 682 C CA . VAL A 1 85 ? 5.497 -2.793 -5.701 1.00 89.94 85 VAL A CA 1
ATOM 683 C C . VAL A 1 85 ? 5.602 -3.100 -7.192 1.00 89.94 85 VAL A C 1
ATOM 685 O O . VAL A 1 85 ? 6.601 -2.776 -7.827 1.00 89.94 85 VAL A O 1
ATOM 688 N N . ALA A 1 86 ? 4.533 -3.631 -7.780 1.00 88.31 86 ALA A N 1
ATOM 689 C CA . ALA A 1 86 ? 4.501 -3.942 -9.196 1.00 88.31 86 ALA A CA 1
ATOM 690 C C . ALA A 1 86 ? 4.579 -2.674 -10.076 1.00 88.31 86 ALA A C 1
ATOM 692 O O . ALA A 1 86 ? 5.044 -2.758 -11.209 1.00 88.31 86 ALA A O 1
ATOM 693 N N . ALA A 1 87 ? 4.144 -1.503 -9.590 1.00 87.94 87 ALA A N 1
ATOM 694 C CA . ALA A 1 87 ? 4.263 -0.229 -10.317 1.00 87.94 87 ALA A CA 1
ATOM 695 C C . ALA A 1 87 ? 5.723 0.204 -10.404 1.00 87.94 87 ALA A C 1
ATOM 697 O O . ALA A 1 87 ? 6.224 0.511 -11.482 1.00 87.94 87 ALA A O 1
ATOM 698 N N . ALA A 1 88 ? 6.405 0.173 -9.258 1.00 87.44 88 ALA A N 1
ATOM 699 C CA . ALA A 1 88 ? 7.816 0.503 -9.156 1.00 87.44 88 ALA A CA 1
ATOM 700 C C . ALA A 1 88 ? 8.662 -0.454 -10.005 1.00 87.44 88 ALA A C 1
ATOM 702 O O . ALA A 1 88 ? 9.502 -0.008 -10.782 1.00 87.44 88 ALA A O 1
ATOM 703 N N . THR A 1 89 ? 8.393 -1.762 -9.932 1.00 87.12 89 THR A N 1
ATOM 704 C CA . THR A 1 89 ? 9.073 -2.754 -10.773 1.00 87.12 89 THR A CA 1
ATOM 705 C C . THR A 1 89 ? 8.843 -2.487 -12.264 1.00 87.12 89 THR A C 1
ATOM 707 O O . THR A 1 89 ? 9.789 -2.599 -13.041 1.00 87.12 89 THR A O 1
ATOM 710 N N . ALA A 1 90 ? 7.638 -2.070 -12.672 1.00 88.69 90 ALA A N 1
ATOM 711 C CA . ALA A 1 90 ? 7.350 -1.752 -14.069 1.00 88.69 90 ALA A CA 1
ATOM 712 C C . ALA A 1 90 ? 8.240 -0.614 -14.608 1.00 88.69 90 ALA A C 1
ATOM 714 O O . ALA A 1 90 ? 8.913 -0.794 -15.619 1.00 88.69 90 ALA A O 1
ATOM 715 N N . VAL A 1 91 ? 8.296 0.528 -13.915 1.00 89.94 91 VAL A N 1
ATOM 716 C CA . VAL A 1 91 ? 8.977 1.743 -14.416 1.00 89.94 91 VAL A CA 1
ATOM 717 C C . VAL A 1 91 ? 10.490 1.768 -14.185 1.00 89.94 91 VAL A C 1
ATOM 719 O O . VAL A 1 91 ? 11.206 2.463 -14.904 1.00 89.94 91 VAL A O 1
ATOM 722 N N . PHE A 1 92 ? 10.993 1.026 -13.193 1.00 88.19 92 PHE A N 1
ATOM 723 C CA . PHE A 1 92 ? 12.420 1.017 -12.853 1.00 88.19 92 PHE A CA 1
ATOM 724 C C . PHE A 1 92 ? 13.177 -0.221 -13.337 1.00 88.19 92 PHE A C 1
ATOM 726 O O . PHE A 1 92 ? 14.405 -0.189 -13.375 1.00 88.19 92 PHE A O 1
ATOM 733 N N . LEU A 1 93 ? 12.484 -1.312 -13.676 1.00 86.69 93 LEU A N 1
ATOM 734 C CA . LEU A 1 93 ? 13.129 -2.555 -14.105 1.00 86.69 93 LEU A CA 1
ATOM 735 C C . LEU A 1 93 ? 12.598 -3.050 -15.445 1.00 86.69 93 LEU A C 1
ATOM 737 O O . LEU A 1 93 ? 13.363 -3.213 -16.386 1.00 86.69 93 LEU A O 1
ATOM 741 N N . ILE A 1 94 ? 11.291 -3.284 -15.531 1.00 89.06 94 ILE A N 1
ATOM 742 C CA . ILE A 1 94 ? 10.683 -3.952 -16.686 1.00 89.06 94 ILE A CA 1
ATOM 743 C C . ILE A 1 94 ? 10.759 -3.073 -17.935 1.00 89.06 94 ILE A C 1
ATOM 745 O O . ILE A 1 94 ? 11.159 -3.563 -18.987 1.00 89.06 94 ILE A O 1
ATOM 749 N N . TYR A 1 95 ? 10.441 -1.782 -17.818 1.00 89.19 95 TYR A N 1
ATOM 750 C CA . TYR A 1 95 ? 10.535 -0.845 -18.935 1.00 89.19 95 TYR A CA 1
ATOM 751 C C . TYR A 1 95 ? 11.979 -0.677 -19.445 1.00 89.19 95 TYR A C 1
ATOM 753 O O . TYR A 1 95 ? 12.193 -0.926 -20.628 1.00 89.19 95 TYR A O 1
ATOM 761 N N . PRO A 1 96 ? 12.992 -0.404 -18.592 1.00 89.62 96 PRO A N 1
ATOM 762 C CA . PRO A 1 96 ? 14.399 -0.437 -19.001 1.00 89.62 96 PRO A CA 1
ATOM 763 C C . PRO A 1 96 ? 14.847 -1.710 -19.714 1.00 89.62 96 PRO A C 1
ATOM 765 O O . PRO A 1 96 ? 15.568 -1.643 -20.704 1.00 89.62 96 PRO A O 1
ATOM 768 N N . ILE A 1 97 ? 14.429 -2.881 -19.220 1.00 89.25 97 ILE A N 1
ATOM 769 C CA . ILE A 1 97 ? 14.755 -4.162 -19.858 1.00 89.25 97 ILE A CA 1
ATOM 770 C C . ILE A 1 97 ? 14.119 -4.237 -21.249 1.00 89.25 97 ILE A C 1
ATOM 772 O O . ILE A 1 97 ? 14.787 -4.658 -22.188 1.00 89.25 97 ILE A O 1
ATOM 776 N N . GLY A 1 98 ? 12.858 -3.816 -21.383 1.00 87.88 98 GLY A N 1
ATOM 777 C CA . GLY A 1 98 ? 12.153 -3.770 -22.664 1.00 87.88 98 GLY A CA 1
ATOM 778 C C . GLY A 1 98 ? 12.797 -2.820 -23.678 1.00 87.88 98 GLY A C 1
ATOM 779 O O . GLY A 1 98 ? 12.853 -3.160 -24.853 1.00 87.88 98 GLY A O 1
ATOM 780 N N . GLN A 1 99 ? 13.331 -1.683 -23.217 1.00 86.00 99 GLN A N 1
ATOM 781 C CA . GLN A 1 99 ? 14.052 -0.707 -24.049 1.00 86.00 99 GLN A CA 1
ATOM 782 C C . GLN A 1 99 ? 15.529 -1.073 -24.290 1.00 86.00 99 GLN A C 1
ATOM 784 O O . GLN A 1 99 ? 16.189 -0.504 -25.152 1.00 86.00 99 GLN A O 1
ATOM 789 N N . GLY A 1 100 ? 16.077 -2.029 -23.534 1.00 90.12 100 GLY A N 1
ATOM 790 C CA . GLY A 1 100 ? 17.485 -2.423 -23.613 1.00 90.12 100 GLY A CA 1
ATOM 791 C C . GLY A 1 100 ? 18.460 -1.480 -22.894 1.00 90.12 100 GLY A C 1
ATOM 792 O O . GLY A 1 100 ? 19.671 -1.685 -22.985 1.00 90.12 100 GLY A O 1
ATOM 793 N N . SER A 1 101 ? 17.971 -0.480 -22.149 1.00 89.94 101 SER A N 1
ATOM 794 C CA . SER A 1 101 ? 18.807 0.474 -21.413 1.00 89.94 101 SER A CA 1
ATOM 795 C C . SER A 1 101 ? 18.154 0.999 -20.128 1.00 89.94 101 SER A C 1
ATOM 797 O O . SER A 1 101 ? 16.979 1.354 -20.087 1.00 89.94 101 SER A O 1
ATOM 799 N N . PHE A 1 102 ? 18.956 1.145 -19.065 1.00 89.00 102 PHE A N 1
ATOM 800 C CA . PHE A 1 102 ? 18.547 1.836 -17.832 1.00 89.00 102 PHE A CA 1
ATOM 801 C C . PHE A 1 102 ? 18.500 3.362 -17.963 1.00 89.00 102 PHE A C 1
ATOM 803 O O . PHE A 1 102 ? 17.951 4.011 -17.074 1.00 89.00 102 PHE A O 1
ATOM 810 N N . SER A 1 103 ? 19.024 3.940 -19.053 1.00 90.88 103 SER A N 1
ATOM 811 C CA . SER A 1 103 ? 18.855 5.373 -19.346 1.00 90.88 103 SER A CA 1
ATOM 812 C C . SER A 1 103 ? 17.393 5.764 -19.538 1.00 90.88 103 SER A C 1
ATOM 814 O O . SER A 1 103 ? 17.035 6.900 -19.241 1.00 90.88 103 SER A O 1
ATOM 816 N N . ASP A 1 104 ? 16.567 4.816 -19.984 1.00 91.06 104 ASP A N 1
ATOM 817 C CA . ASP A 1 104 ? 15.157 5.045 -20.306 1.00 91.06 104 ASP A CA 1
ATOM 818 C C . ASP A 1 104 ? 14.244 4.730 -19.113 1.00 91.06 104 ASP A C 1
ATOM 820 O O . ASP A 1 104 ? 13.027 4.903 -19.169 1.00 91.06 104 ASP A O 1
ATOM 824 N N . GLY A 1 105 ? 14.824 4.282 -17.994 1.00 89.12 105 GLY A N 1
ATOM 825 C CA . GLY A 1 105 ? 14.106 4.136 -16.735 1.00 89.12 105 GLY A CA 1
ATOM 826 C C . GLY A 1 105 ? 13.648 5.480 -16.183 1.00 89.12 105 GLY A C 1
ATOM 827 O O . GLY A 1 105 ? 14.267 6.519 -16.418 1.00 89.12 105 GLY A O 1
ATOM 828 N N . MET A 1 106 ? 12.570 5.461 -15.399 1.00 91.50 106 MET A N 1
ATOM 829 C CA . MET A 1 106 ? 12.056 6.686 -14.789 1.00 91.50 106 MET A CA 1
ATOM 830 C C . MET A 1 106 ? 13.135 7.345 -13.902 1.00 91.50 106 MET A C 1
ATOM 832 O O . MET A 1 106 ? 13.624 6.708 -12.964 1.00 91.50 106 MET A O 1
ATOM 836 N N . PRO A 1 107 ? 13.505 8.619 -14.132 1.00 90.94 107 PRO A N 1
ATOM 837 C CA . PRO A 1 107 ? 14.489 9.292 -13.293 1.00 90.94 107 PRO A CA 1
ATOM 838 C 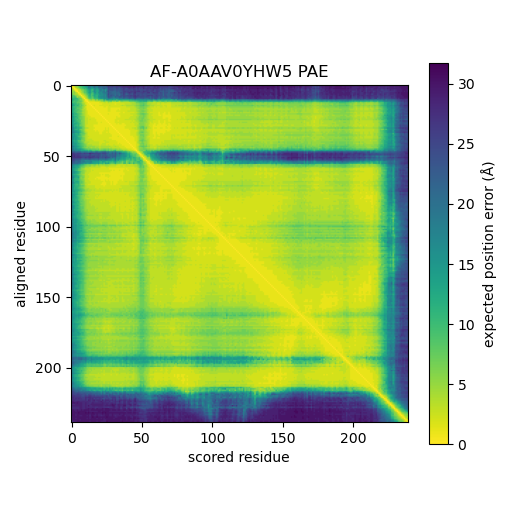C . PRO A 1 107 ? 13.964 9.555 -11.875 1.00 90.94 107 PRO A C 1
ATOM 840 O O . PRO A 1 107 ? 12.793 9.881 -11.674 1.00 90.94 107 PRO A O 1
ATOM 843 N N . LEU A 1 108 ? 14.854 9.505 -10.881 1.00 89.75 108 LEU A N 1
ATOM 844 C CA . LEU A 1 108 ? 14.534 9.791 -9.477 1.00 89.75 108 LEU A CA 1
ATOM 845 C C . LEU A 1 108 ? 14.481 11.304 -9.205 1.00 89.75 108 LEU A C 1
ATOM 847 O O . LEU A 1 108 ? 15.354 11.876 -8.557 1.00 89.75 108 LEU A O 1
ATOM 851 N N . GLY A 1 109 ? 13.447 11.966 -9.718 1.00 88.00 109 GLY A N 1
ATOM 852 C CA . GLY A 1 109 ? 13.219 13.391 -9.495 1.00 88.00 109 GLY A CA 1
ATOM 853 C C . GLY A 1 109 ? 11.906 13.877 -10.098 1.00 88.00 109 GLY A C 1
ATOM 854 O O . GLY A 1 109 ? 11.363 13.256 -11.009 1.00 88.00 109 GLY A O 1
ATOM 855 N N . ILE A 1 110 ? 11.405 15.013 -9.607 1.00 92.19 110 ILE A N 1
ATOM 856 C CA . ILE A 1 110 ? 10.100 15.562 -10.011 1.00 92.19 110 ILE A CA 1
ATOM 857 C C . ILE A 1 110 ? 10.083 15.859 -11.519 1.00 92.19 110 ILE A C 1
ATOM 859 O O . ILE A 1 110 ? 9.303 15.266 -12.260 1.00 92.19 110 ILE A O 1
ATOM 863 N N . SER A 1 111 ? 11.000 16.706 -11.999 1.00 96.19 111 SER A N 1
ATOM 864 C CA . SER A 1 111 ? 11.085 17.051 -13.426 1.00 96.19 111 SER A CA 1
ATOM 865 C C . SER A 1 111 ? 11.437 15.851 -14.306 1.00 96.19 111 SER A C 1
ATOM 867 O O . SER A 1 111 ? 10.936 15.735 -15.420 1.00 96.19 111 SER A O 1
ATOM 869 N N . GLY A 1 112 ? 12.266 14.936 -13.799 1.00 92.94 112 GLY A N 1
ATOM 870 C CA . GLY A 1 112 ? 12.620 13.709 -14.509 1.00 92.94 112 GLY A CA 1
ATOM 871 C C . GLY A 1 112 ? 11.428 12.768 -14.701 1.00 92.94 112 GLY A C 1
ATOM 872 O O . GLY A 1 112 ? 11.279 12.188 -15.772 1.00 92.94 112 GLY A O 1
ATOM 873 N N . THR A 1 113 ? 10.529 12.695 -13.717 1.00 93.81 113 THR A N 1
ATOM 874 C CA . THR A 1 113 ? 9.264 11.956 -13.834 1.00 93.81 113 THR A CA 1
ATOM 875 C C . THR A 1 113 ? 8.382 12.555 -14.930 1.00 93.81 113 THR A C 1
ATOM 877 O O . THR A 1 113 ? 7.863 11.818 -15.764 1.00 93.81 113 THR A O 1
ATOM 880 N N . PHE A 1 114 ? 8.260 13.887 -14.996 1.00 96.12 114 PHE A N 1
ATOM 881 C CA . PHE A 1 114 ? 7.507 14.535 -16.077 1.00 96.12 114 PHE A CA 1
ATOM 882 C C . PHE A 1 114 ? 8.119 14.263 -17.452 1.00 96.12 114 PHE A C 1
ATOM 884 O O . PHE A 1 114 ? 7.385 13.970 -18.392 1.00 96.12 114 PHE A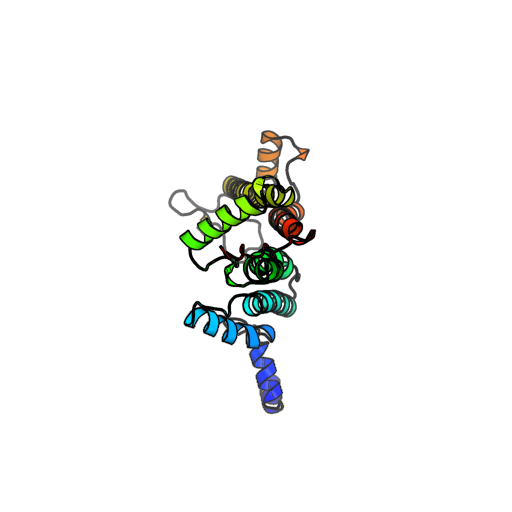 O 1
ATOM 891 N N . ASN A 1 115 ? 9.451 14.307 -17.561 1.00 94.81 115 ASN A N 1
ATOM 892 C CA . ASN A 1 115 ? 10.145 13.969 -18.800 1.00 94.81 115 ASN A CA 1
ATOM 893 C C . ASN A 1 115 ? 9.831 12.533 -19.244 1.00 94.81 115 ASN A C 1
ATOM 895 O O . ASN A 1 115 ? 9.417 12.326 -20.381 1.00 94.81 115 ASN A O 1
ATOM 899 N N . PHE A 1 116 ? 9.943 11.564 -18.327 1.00 94.31 116 PHE A N 1
ATOM 900 C CA . PHE A 1 116 ? 9.594 10.166 -18.592 1.00 94.31 116 PHE A CA 1
ATOM 901 C C . PHE A 1 116 ? 8.157 10.033 -19.114 1.00 94.31 116 PHE A C 1
ATOM 903 O O . PHE A 1 116 ? 7.938 9.398 -20.137 1.00 94.31 116 PHE A O 1
ATOM 910 N N . MET A 1 117 ? 7.182 10.681 -18.469 1.00 94.88 117 MET A N 1
ATOM 911 C CA . MET A 1 117 ? 5.775 10.619 -18.889 1.00 94.88 117 MET A CA 1
ATOM 912 C C . MET A 1 117 ? 5.540 11.189 -20.294 1.00 94.88 117 MET A C 1
ATOM 914 O O . MET A 1 117 ? 4.752 10.631 -21.055 1.00 94.88 117 MET A O 1
ATOM 918 N N . ILE A 1 118 ? 6.202 12.296 -20.644 1.00 96.81 118 ILE A N 1
ATOM 919 C CA . ILE A 1 118 ? 6.059 12.934 -21.962 1.00 96.81 118 ILE A CA 1
ATOM 920 C C . ILE A 1 118 ? 6.660 12.048 -23.057 1.00 96.81 118 ILE A C 1
ATOM 922 O O . ILE A 1 118 ? 6.009 11.826 -24.077 1.00 96.81 118 ILE A O 1
ATOM 926 N N . VAL A 1 119 ? 7.865 11.515 -22.835 1.00 95.00 119 VAL A N 1
ATOM 927 C CA . VAL A 1 119 ? 8.526 10.597 -23.778 1.00 95.00 119 VAL A CA 1
ATOM 928 C C . VAL A 1 119 ? 7.710 9.315 -23.933 1.00 95.00 119 VAL A C 1
ATOM 930 O O . VAL A 1 119 ? 7.391 8.924 -25.050 1.00 95.00 119 VAL A O 1
ATOM 933 N N . PHE A 1 120 ? 7.249 8.730 -22.825 1.00 93.88 120 PHE A N 1
ATOM 934 C CA . PHE A 1 120 ? 6.423 7.525 -22.848 1.00 93.88 120 PHE A CA 1
ATOM 935 C C . PHE A 1 120 ? 5.102 7.746 -23.602 1.00 93.88 120 PHE A C 1
ATOM 937 O O . PHE A 1 120 ? 4.633 6.868 -24.321 1.00 93.88 120 PHE A O 1
ATOM 944 N N . GLN A 1 121 ? 4.490 8.930 -23.489 1.00 94.62 121 GLN A N 1
ATOM 945 C CA . GLN A 1 121 ? 3.330 9.285 -24.308 1.00 94.62 121 GLN A CA 1
ATOM 946 C C . GLN A 1 121 ? 3.688 9.403 -25.795 1.00 94.62 121 GLN A C 1
ATOM 948 O O . GLN A 1 121 ? 2.894 8.974 -26.629 1.00 94.62 121 GLN A O 1
ATOM 953 N N . ALA A 1 122 ? 4.835 9.991 -26.136 1.00 93.44 122 ALA A N 1
ATOM 954 C CA . ALA A 1 122 ? 5.258 10.154 -27.525 1.00 93.44 122 ALA A CA 1
ATOM 955 C C . ALA A 1 122 ? 5.552 8.807 -28.207 1.00 93.44 122 ALA A C 1
ATOM 957 O O . ALA A 1 122 ? 5.163 8.617 -29.356 1.00 93.44 122 ALA A O 1
ATOM 958 N N . GLU A 1 123 ? 6.186 7.880 -27.491 1.00 93.31 123 GLU A N 1
ATOM 959 C CA . GLU A 1 123 ? 6.579 6.566 -28.013 1.00 93.31 123 GLU A CA 1
ATOM 960 C C . GLU A 1 123 ? 5.428 5.549 -27.982 1.00 93.31 123 GLU A C 1
ATOM 962 O O . GLU A 1 123 ? 5.238 4.806 -28.940 1.00 93.31 123 GLU A O 1
ATOM 967 N N . HIS A 1 124 ? 4.608 5.547 -26.921 1.00 91.94 124 HIS A N 1
ATOM 968 C CA . HIS A 1 124 ? 3.630 4.470 -26.670 1.00 91.94 124 HIS A CA 1
ATOM 969 C C . HIS A 1 124 ? 2.167 4.913 -26.722 1.00 91.94 124 HIS A C 1
ATOM 971 O O . HIS A 1 124 ? 1.268 4.085 -26.577 1.00 91.94 124 HIS A O 1
ATOM 977 N N . ASN A 1 125 ? 1.894 6.211 -26.892 1.00 95.50 125 ASN A N 1
ATOM 978 C CA . ASN A 1 125 ? 0.543 6.782 -26.870 1.00 95.50 125 ASN A CA 1
ATOM 979 C C . ASN A 1 125 ? -0.297 6.304 -25.664 1.00 95.50 125 ASN A C 1
ATOM 981 O O . ASN A 1 125 ? -1.461 5.913 -25.798 1.00 95.50 125 ASN A O 1
ATOM 985 N N . ILE A 1 126 ? 0.315 6.304 -24.474 1.00 93.25 126 ILE A N 1
ATOM 986 C CA . ILE A 1 126 ? -0.227 5.675 -23.259 1.00 93.25 126 ILE A CA 1
ATOM 987 C C . ILE A 1 126 ? -1.632 6.157 -22.885 1.00 93.25 126 ILE A C 1
ATOM 989 O O . ILE A 1 126 ? -2.428 5.372 -22.373 1.00 93.25 126 ILE A O 1
ATOM 993 N N . LEU A 1 127 ? -1.987 7.410 -23.184 1.00 94.56 127 LEU A N 1
ATOM 994 C CA . LEU A 1 127 ? -3.329 7.934 -22.918 1.00 94.56 127 LEU A CA 1
ATOM 995 C C . LEU A 1 127 ? -4.435 7.150 -23.636 1.00 94.56 127 LEU A C 1
ATOM 997 O O . LEU A 1 127 ? -5.555 7.095 -23.133 1.00 94.56 127 LEU A O 1
ATOM 1001 N N . MET A 1 128 ? -4.121 6.517 -24.768 1.00 95.69 128 MET A N 1
ATOM 1002 C CA . MET A 1 128 ? -5.054 5.685 -25.529 1.00 95.69 128 MET A CA 1
ATOM 1003 C C . MET A 1 128 ? -5.019 4.209 -25.116 1.00 95.69 128 MET A C 1
ATOM 1005 O O . MET A 1 128 ? -5.812 3.413 -25.620 1.00 95.69 128 MET A O 1
ATOM 1009 N N . HIS A 1 129 ? -4.143 3.829 -24.182 1.00 90.38 129 HIS A N 1
ATOM 1010 C CA . HIS A 1 129 ? -4.019 2.452 -23.730 1.00 90.38 129 HIS A CA 1
ATOM 1011 C C . HIS A 1 129 ? -5.094 2.107 -22.680 1.00 90.38 129 HIS A C 1
ATOM 1013 O O . HIS A 1 129 ? -5.179 2.778 -21.643 1.00 90.38 129 HIS A O 1
ATOM 1019 N N . PRO A 1 130 ? -5.886 1.030 -22.863 1.00 91.50 130 PRO A N 1
ATOM 1020 C CA . PRO A 1 130 ? -7.002 0.707 -21.973 1.00 91.50 130 PRO A CA 1
ATOM 1021 C C . PRO A 1 130 ? -6.560 0.447 -20.530 1.00 91.50 130 PRO A C 1
ATOM 1023 O O . PRO A 1 130 ? -7.257 0.849 -19.604 1.00 91.50 130 PRO A O 1
ATOM 1026 N N . PHE A 1 131 ? -5.382 -0.141 -20.299 1.00 89.50 131 PHE A N 1
ATOM 1027 C CA . PHE A 1 131 ? -4.914 -0.323 -18.921 1.00 89.50 131 PHE A CA 1
ATOM 1028 C C . PHE A 1 131 ? -4.484 0.966 -18.227 1.00 89.50 131 PHE A C 1
ATOM 1030 O O . PHE A 1 131 ? -4.586 1.058 -17.006 1.00 89.50 131 PHE A O 1
ATOM 1037 N N . HIS A 1 132 ? -4.025 1.969 -18.978 1.00 90.81 132 HIS A N 1
ATOM 1038 C CA . HIS A 1 132 ? -3.772 3.279 -18.392 1.00 90.81 132 HIS A CA 1
ATOM 1039 C C . HIS A 1 132 ? -5.098 3.941 -18.005 1.00 90.81 132 HIS A C 1
ATOM 1041 O O . HIS A 1 132 ? -5.227 4.436 -16.890 1.00 90.81 132 HIS A O 1
ATOM 1047 N N . MET A 1 133 ? -6.115 3.873 -18.875 1.00 92.56 133 MET A N 1
ATOM 1048 C CA . MET A 1 133 ? -7.464 4.369 -18.565 1.00 92.56 133 MET A CA 1
ATOM 1049 C C . MET A 1 133 ? -8.073 3.668 -17.347 1.00 92.56 133 MET A C 1
ATOM 1051 O O . MET A 1 133 ? -8.660 4.331 -16.492 1.00 92.56 133 MET A O 1
ATOM 1055 N N . LEU A 1 134 ? -7.893 2.347 -17.237 1.00 90.56 134 LEU A N 1
ATOM 1056 C CA . LEU A 1 134 ? -8.251 1.597 -16.039 1.00 90.56 134 LEU A CA 1
ATOM 1057 C C . LEU A 1 134 ? -7.490 2.165 -14.843 1.00 90.56 134 LEU A C 1
ATOM 1059 O O . LEU A 1 134 ? -8.136 2.686 -13.944 1.00 90.56 134 LEU A O 1
ATOM 1063 N N . GLY A 1 135 ? -6.154 2.211 -14.865 1.00 89.19 135 GLY A N 1
ATOM 1064 C CA . GLY A 1 135 ? -5.341 2.813 -13.799 1.00 89.19 135 GLY A CA 1
ATOM 1065 C C . GLY A 1 135 ? -5.846 4.186 -13.326 1.00 89.19 135 GLY A C 1
ATOM 1066 O O . GLY A 1 135 ? -5.979 4.408 -12.120 1.00 89.19 135 GLY A O 1
ATOM 1067 N N . VAL A 1 136 ? -6.218 5.068 -14.262 1.00 93.81 136 VAL A N 1
ATOM 1068 C CA . VAL A 1 136 ? -6.843 6.375 -13.988 1.00 93.81 136 VAL A CA 1
ATOM 1069 C C . VAL A 1 136 ? -8.176 6.229 -13.241 1.00 93.81 136 VAL A C 1
ATOM 1071 O O . VAL A 1 136 ? -8.376 6.887 -12.219 1.00 93.81 136 VAL A O 1
ATOM 1074 N N . ALA A 1 137 ? -9.075 5.344 -13.683 1.00 94.19 137 ALA A N 1
ATOM 1075 C CA . ALA A 1 137 ? -10.318 5.038 -12.967 1.00 94.19 137 ALA A CA 1
ATOM 1076 C C . ALA A 1 137 ? -10.060 4.464 -11.558 1.00 94.19 137 ALA A C 1
ATOM 1078 O O . ALA A 1 137 ? -10.802 4.753 -10.615 1.00 94.19 137 ALA A O 1
ATOM 1079 N N . GLY A 1 138 ? -8.984 3.694 -11.392 1.00 92.88 138 GLY A N 1
ATOM 1080 C CA . GLY A 1 138 ? -8.540 3.144 -10.114 1.00 92.88 138 GLY A CA 1
ATOM 1081 C C . GLY A 1 138 ? -8.156 4.235 -9.122 1.00 92.88 138 GLY A C 1
ATOM 1082 O O . GLY A 1 138 ? -8.687 4.264 -8.012 1.00 92.88 138 GLY A O 1
ATOM 1083 N N . VAL A 1 139 ? -7.283 5.165 -9.525 1.00 94.50 139 VAL A N 1
ATOM 1084 C CA . VAL A 1 139 ? -6.827 6.259 -8.648 1.00 94.50 139 VAL A CA 1
ATOM 1085 C C . VAL A 1 139 ? -7.918 7.299 -8.400 1.00 94.50 139 VAL A C 1
ATOM 1087 O O . VAL A 1 139 ? -8.127 7.680 -7.251 1.00 94.50 139 VAL A O 1
ATOM 1090 N N . PHE A 1 140 ? -8.681 7.702 -9.424 1.00 96.62 140 PHE A N 1
ATOM 1091 C CA . PHE A 1 140 ? -9.792 8.644 -9.245 1.00 96.62 140 PHE A CA 1
ATOM 1092 C C . PHE A 1 140 ? -10.922 8.047 -8.412 1.00 96.62 140 PHE A C 1
ATOM 1094 O O . PHE A 1 140 ? -11.405 8.698 -7.486 1.00 96.62 140 PHE A O 1
ATOM 1101 N N . GLY A 1 141 ? -11.312 6.800 -8.682 1.00 95.94 141 GLY A N 1
ATOM 1102 C CA . GLY A 1 141 ? -12.293 6.101 -7.859 1.00 95.94 141 GLY A CA 1
ATOM 1103 C C . GLY A 1 141 ? -11.784 5.876 -6.435 1.00 95.94 141 GLY A C 1
ATOM 1104 O O . GLY A 1 141 ? -12.518 6.126 -5.488 1.00 95.94 141 GLY A O 1
ATOM 1105 N N . GLY A 1 142 ? -10.512 5.513 -6.248 1.00 95.94 142 GLY A N 1
ATOM 1106 C CA . GLY A 1 142 ? -9.897 5.388 -4.923 1.00 95.94 142 GLY A CA 1
ATOM 1107 C C . GLY A 1 142 ? -9.968 6.685 -4.110 1.00 95.94 142 GLY A C 1
ATOM 1108 O O . GLY A 1 142 ? -10.388 6.663 -2.952 1.00 95.94 142 GLY A O 1
ATOM 1109 N N . SER A 1 143 ? -9.638 7.830 -4.718 1.00 97.25 143 SER A N 1
ATOM 1110 C CA . SER A 1 143 ? -9.788 9.146 -4.083 1.00 97.25 143 SER A CA 1
ATOM 1111 C C . SER A 1 143 ? -11.251 9.480 -3.773 1.00 97.25 143 SER A C 1
ATOM 1113 O O . SER A 1 143 ? -11.553 9.914 -2.660 1.00 97.25 143 SER A O 1
ATOM 1115 N N . LEU A 1 144 ? -12.162 9.236 -4.721 1.00 97.62 144 LEU A N 1
ATOM 1116 C CA . LEU A 1 144 ? -13.600 9.459 -4.550 1.00 97.62 144 LEU A CA 1
ATOM 1117 C C . LEU A 1 144 ? -14.163 8.637 -3.386 1.00 97.62 144 LEU A C 1
ATOM 1119 O O . LEU A 1 144 ? -14.840 9.181 -2.517 1.00 97.62 144 LEU A O 1
ATOM 1123 N N . PHE A 1 145 ? -13.879 7.336 -3.347 1.00 97.12 145 PHE A N 1
ATOM 1124 C CA . PHE A 1 145 ? -14.413 6.439 -2.328 1.00 97.12 145 PHE A CA 1
ATOM 1125 C C . PHE A 1 145 ? -13.764 6.648 -0.961 1.00 97.12 145 PHE A C 1
ATOM 1127 O O . PHE A 1 145 ? -14.445 6.484 0.048 1.00 97.12 145 PHE A O 1
ATOM 1134 N N . SER A 1 146 ? -12.498 7.076 -0.911 1.00 97.69 146 SER A N 1
ATOM 1135 C CA . SER A 1 146 ? -11.857 7.525 0.330 1.00 97.69 146 SER A CA 1
ATOM 1136 C C . SER A 1 146 ? -12.599 8.724 0.930 1.00 97.69 146 SER A C 1
ATOM 1138 O O . SER A 1 146 ? -13.018 8.681 2.089 1.00 97.69 146 SER A O 1
ATOM 1140 N N . ALA A 1 147 ? -12.866 9.753 0.115 1.00 98.19 147 ALA A N 1
ATOM 1141 C CA . ALA A 1 147 ? -13.625 10.926 0.544 1.00 98.19 147 ALA A CA 1
ATOM 1142 C C . ALA A 1 147 ? -15.066 10.566 0.943 1.00 98.19 147 ALA A C 1
ATOM 1144 O O . ALA A 1 147 ? -15.526 10.976 2.007 1.00 98.19 147 ALA A O 1
ATOM 1145 N N . MET A 1 148 ? -15.752 9.755 0.130 1.00 97.31 148 M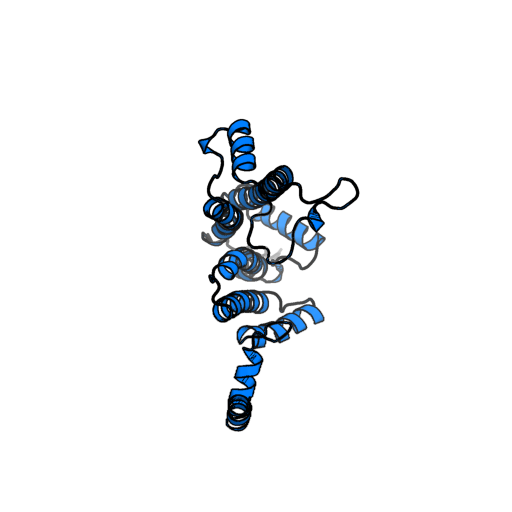ET A N 1
ATOM 1146 C CA . MET A 1 148 ? -17.117 9.290 0.393 1.00 97.31 148 MET A CA 1
ATOM 1147 C C . MET A 1 148 ? -17.210 8.516 1.712 1.00 97.31 148 MET A C 1
ATOM 1149 O O . MET A 1 148 ? -18.098 8.777 2.524 1.00 97.31 148 MET A O 1
ATOM 1153 N N . HIS A 1 149 ?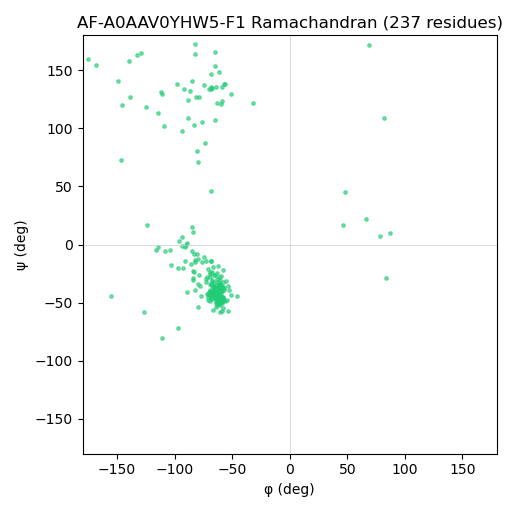 -16.305 7.560 1.937 1.00 98.00 149 HIS A N 1
ATOM 1154 C CA . HIS A 1 149 ? -16.302 6.752 3.151 1.00 98.00 149 HIS A CA 1
ATOM 1155 C C . HIS A 1 149 ? -16.053 7.623 4.385 1.00 98.00 149 HIS A C 1
ATOM 1157 O O . HIS A 1 149 ? -16.848 7.571 5.323 1.00 98.00 149 HIS A O 1
ATOM 1163 N N . GLY A 1 150 ? -15.027 8.482 4.341 1.00 97.81 150 GLY A N 1
ATOM 1164 C CA . GLY A 1 150 ? -14.739 9.431 5.415 1.00 97.81 150 GLY A CA 1
ATOM 1165 C C . GLY A 1 150 ? -15.939 10.327 5.728 1.00 97.81 150 GLY A C 1
ATOM 1166 O O . GLY A 1 150 ? -16.360 10.402 6.878 1.00 97.81 150 GLY A O 1
ATOM 1167 N N . SER A 1 151 ? -16.568 10.925 4.710 1.00 98.25 151 SER A N 1
ATOM 1168 C CA . SER A 1 151 ? -17.722 11.807 4.920 1.00 98.25 151 SER A CA 1
ATOM 1169 C C . SER A 1 151 ? -18.932 11.084 5.515 1.00 98.25 151 SER A C 1
ATOM 1171 O O . SER A 1 151 ? -19.594 11.630 6.394 1.00 98.25 151 SER A O 1
ATOM 1173 N N . LEU A 1 152 ? -19.223 9.853 5.074 1.00 97.50 152 LEU A N 1
ATOM 1174 C CA . LEU A 1 152 ? -20.371 9.089 5.572 1.00 97.50 152 LEU A CA 1
ATOM 1175 C C . LEU A 1 152 ? -20.171 8.654 7.028 1.00 97.50 152 LEU A C 1
ATOM 1177 O O . LEU A 1 152 ? -21.087 8.810 7.839 1.00 97.50 152 LEU A O 1
ATOM 1181 N N . VAL A 1 153 ? -18.974 8.176 7.377 1.00 98.19 153 VAL A N 1
ATOM 1182 C CA . VAL A 1 153 ? -18.627 7.817 8.760 1.00 98.19 153 VAL A CA 1
ATOM 1183 C C . VAL A 1 153 ? -18.706 9.054 9.657 1.00 98.19 153 VAL A C 1
ATOM 1185 O O . VAL A 1 153 ? -19.445 9.041 10.638 1.00 98.19 153 VAL A O 1
ATOM 1188 N N . THR A 1 154 ? -18.052 10.160 9.284 1.00 98.31 154 THR A N 1
ATOM 1189 C CA . THR A 1 154 ? -18.077 11.406 10.071 1.00 98.31 154 THR A CA 1
ATOM 1190 C C . THR A 1 154 ? -19.490 11.974 10.229 1.00 98.31 154 THR A C 1
ATOM 1192 O O . THR A 1 154 ? -19.838 12.455 11.303 1.00 98.31 154 THR A O 1
ATOM 1195 N N . SER A 1 155 ? -20.342 11.878 9.202 1.00 97.94 155 SER A N 1
ATOM 1196 C CA . SER A 1 155 ? -21.731 12.364 9.264 1.00 97.94 155 SER A CA 1
ATOM 1197 C C . SER A 1 155 ? -22.648 11.563 10.196 1.00 97.94 155 SER A C 1
ATOM 1199 O O . SER A 1 155 ? -23.753 12.008 10.497 1.00 97.94 155 SER A O 1
ATOM 1201 N N . SER A 1 156 ? -22.214 10.376 10.628 1.00 97.81 156 SER A N 1
ATOM 1202 C CA . SER A 1 156 ? -23.026 9.431 11.399 1.00 97.81 156 SER A CA 1
ATOM 1203 C C . SER A 1 156 ? -22.394 9.036 12.734 1.00 97.81 156 SER A C 1
ATOM 1205 O O . SER A 1 156 ? -22.826 8.052 13.337 1.00 97.81 156 SER A O 1
ATOM 1207 N N . LEU A 1 157 ? -21.402 9.802 13.208 1.00 98.44 157 LEU A N 1
ATOM 1208 C CA . LEU A 1 157 ? -20.831 9.636 14.545 1.00 98.44 157 LEU A CA 1
ATOM 1209 C C . LEU A 1 157 ? -21.916 9.758 15.618 1.00 98.44 157 LEU A C 1
ATOM 1211 O O . LEU A 1 157 ? -22.790 10.629 15.554 1.00 98.44 157 LEU A O 1
ATOM 1215 N N . ILE A 1 158 ? -21.840 8.884 16.617 1.00 98.12 158 ILE A N 1
ATOM 1216 C CA . ILE A 1 158 ? -22.685 8.970 17.806 1.00 98.12 158 ILE A CA 1
ATOM 1217 C C . ILE A 1 158 ? -22.153 10.119 18.671 1.00 98.12 158 ILE A C 1
ATOM 1219 O O . ILE A 1 158 ? -20.944 10.314 18.801 1.00 98.12 158 ILE A O 1
ATOM 1223 N N . ARG A 1 159 ? -23.055 10.941 19.215 1.00 97.56 159 ARG A N 1
ATOM 1224 C CA . ARG A 1 159 ? -22.661 12.086 20.040 1.00 97.56 159 ARG A CA 1
ATOM 1225 C C . ARG A 1 159 ? -22.234 11.605 21.427 1.00 97.56 159 ARG A C 1
ATOM 1227 O O . ARG A 1 159 ? -23.093 11.340 22.257 1.00 97.56 159 ARG A O 1
ATOM 1234 N N . GLU A 1 160 ? -20.929 11.618 21.668 1.00 97.56 160 GLU A N 1
ATOM 1235 C CA . GLU A 1 160 ? -20.305 11.270 22.958 1.00 97.56 160 GLU A CA 1
ATOM 1236 C C . GLU A 1 160 ? -19.604 12.460 23.636 1.00 97.56 160 GLU A C 1
ATOM 1238 O O . GLU A 1 160 ? -19.069 12.343 24.736 1.00 97.56 160 GLU A O 1
ATOM 1243 N N . THR A 1 161 ? -19.601 13.624 22.982 1.00 97.88 161 THR A N 1
ATOM 1244 C CA . THR A 1 161 ? -18.925 14.838 23.447 1.00 97.88 161 THR A CA 1
ATOM 1245 C C . THR A 1 161 ? -19.848 16.055 23.432 1.00 97.88 161 THR A C 1
ATOM 1247 O O . THR A 1 161 ? -20.914 16.067 22.807 1.00 97.88 161 THR A O 1
ATOM 1250 N N . THR A 1 162 ? -19.420 17.106 24.122 1.00 97.75 162 THR A N 1
ATOM 1251 C CA . THR A 1 162 ? -20.009 18.447 24.087 1.00 97.75 162 THR A CA 1
ATOM 1252 C C . THR A 1 162 ? -19.511 19.262 22.888 1.00 97.75 162 THR A C 1
ATOM 1254 O O . THR A 1 162 ? -18.604 18.860 22.165 1.00 97.75 162 THR A O 1
ATOM 1257 N N . GLU A 1 163 ? -20.105 20.437 22.669 1.00 97.12 163 GLU A N 1
ATOM 1258 C CA . GLU A 1 163 ? -19.737 21.346 21.569 1.00 97.12 163 GLU A CA 1
ATOM 1259 C C . GLU A 1 163 ? -18.386 22.056 21.786 1.00 97.12 163 GLU A C 1
ATOM 1261 O O . GLU A 1 163 ? -17.835 22.627 20.848 1.00 97.12 163 GLU A O 1
ATOM 1266 N N . ASN A 1 164 ? -17.845 22.020 23.010 1.00 97.75 164 ASN A N 1
ATOM 1267 C CA . ASN A 1 164 ? -16.612 22.722 23.387 1.00 97.75 164 ASN A CA 1
ATOM 1268 C C . ASN A 1 164 ? -15.359 21.836 23.323 1.00 97.75 164 ASN A C 1
ATOM 1270 O O . ASN A 1 164 ? -14.271 22.280 23.687 1.00 97.75 164 ASN A O 1
ATOM 1274 N N . GLU A 1 165 ? -15.499 20.586 22.891 1.00 97.50 165 GLU A N 1
ATOM 1275 C CA . GLU A 1 165 ? -14.402 19.633 22.767 1.00 97.50 165 GLU A CA 1
ATOM 1276 C C . GLU A 1 165 ? -14.443 18.936 21.402 1.00 97.50 165 GLU A C 1
ATOM 1278 O O . GLU A 1 165 ? -15.437 18.982 20.676 1.00 97.50 165 GLU A O 1
ATOM 1283 N N . SER A 1 166 ? -13.334 18.308 21.017 1.00 98.19 166 SER A N 1
ATOM 1284 C CA . SER A 1 166 ? -13.268 17.582 19.750 1.00 98.19 166 SER A CA 1
ATOM 1285 C C . SER A 1 166 ? -14.117 16.317 19.809 1.00 98.19 166 SER A C 1
ATOM 1287 O O . SER A 1 166 ? -13.960 15.517 20.727 1.00 98.19 166 SER A O 1
ATOM 1289 N N . ALA A 1 167 ? -14.915 16.065 18.769 1.00 97.50 167 ALA A N 1
ATOM 1290 C CA . ALA A 1 167 ? -15.672 14.819 18.633 1.00 97.50 167 ALA A CA 1
ATOM 1291 C C . ALA A 1 167 ? -14.781 13.559 18.642 1.00 97.50 167 ALA A C 1
ATOM 1293 O O . ALA A 1 167 ? -15.252 12.477 18.983 1.00 97.50 167 ALA A O 1
ATOM 1294 N N . ASN A 1 168 ? -13.486 13.691 18.323 1.00 98.00 168 ASN A N 1
ATOM 1295 C CA . ASN A 1 168 ? -12.536 12.577 18.375 1.00 98.00 168 ASN A CA 1
ATOM 1296 C C . ASN A 1 168 ? -12.352 12.019 19.795 1.00 98.00 168 ASN A C 1
ATOM 1298 O O . ASN A 1 168 ? -12.094 10.828 19.938 1.00 98.00 168 ASN A O 1
ATOM 1302 N N . GLU A 1 169 ? -12.504 12.851 20.832 1.00 97.81 169 GLU A N 1
ATOM 1303 C CA . GLU A 1 169 ? -12.393 12.417 22.236 1.00 97.81 169 GLU A CA 1
ATOM 1304 C C . GLU A 1 169 ? -13.542 11.492 22.664 1.00 97.81 169 GLU A C 1
ATOM 1306 O O . GLU A 1 169 ? -13.443 10.811 23.688 1.00 97.81 169 GLU A O 1
ATOM 1311 N N . GLY A 1 170 ? -14.612 11.439 21.863 1.00 97.19 170 GLY A N 1
ATOM 1312 C CA . GLY A 1 170 ? -15.720 10.505 22.029 1.00 97.19 170 GLY A CA 1
ATOM 1313 C C . GLY A 1 170 ? -15.348 9.053 21.727 1.00 97.19 170 GLY A C 1
ATOM 1314 O O . GLY A 1 170 ? -15.980 8.145 22.255 1.00 97.19 170 GLY A O 1
ATOM 1315 N N . TYR A 1 171 ? -14.303 8.812 20.928 1.00 98.25 171 TYR A N 1
ATOM 1316 C CA . TYR A 1 171 ? -13.786 7.467 20.675 1.00 98.25 171 TYR A CA 1
ATOM 1317 C C . TYR A 1 171 ? -12.674 7.110 21.669 1.00 98.25 171 TYR A C 1
ATOM 1319 O O . TYR A 1 171 ? -11.721 7.863 21.880 1.00 98.25 171 TYR A O 1
ATOM 1327 N N . ARG A 1 172 ? -12.746 5.907 22.243 1.00 97.81 172 ARG A N 1
ATOM 1328 C CA . ARG A 1 172 ? -11.714 5.336 23.114 1.00 97.81 172 ARG A CA 1
ATOM 1329 C C . ARG A 1 172 ? -11.029 4.162 22.420 1.00 97.81 172 ARG A C 1
ATOM 1331 O O . ARG A 1 172 ? -11.668 3.236 21.929 1.00 97.81 172 ARG A O 1
ATOM 1338 N N . PHE A 1 173 ? -9.697 4.184 22.395 1.00 97.94 173 PHE A N 1
ATOM 1339 C CA . PHE A 1 173 ? -8.906 3.133 21.754 1.00 97.94 173 PHE A CA 1
ATOM 1340 C C . PHE A 1 173 ? -9.175 1.761 22.390 1.00 97.94 173 PHE A C 1
ATOM 1342 O O . PHE A 1 173 ? -8.938 1.575 23.582 1.00 97.94 173 PHE A O 1
ATOM 1349 N N . GLY A 1 174 ? -9.641 0.806 21.580 1.00 96.38 174 GLY A N 1
ATOM 1350 C CA . GLY A 1 174 ? -9.962 -0.552 22.023 1.00 96.38 174 GLY A CA 1
ATOM 1351 C C . GLY A 1 174 ? -11.383 -0.737 22.564 1.00 96.38 174 GLY A C 1
ATOM 1352 O O . GLY A 1 174 ? -11.661 -1.795 23.119 1.00 96.38 174 GLY A O 1
ATOM 1353 N N . GLN A 1 175 ? -12.270 0.256 22.417 1.00 97.88 175 GLN A N 1
ATOM 1354 C CA . GLN A 1 175 ? -13.689 0.080 22.735 1.00 97.88 175 GLN A CA 1
ATOM 1355 C C . GLN A 1 175 ? -14.337 -1.005 21.858 1.00 97.88 175 GLN A C 1
ATOM 1357 O O . GLN A 1 175 ? -13.950 -1.199 20.705 1.00 97.88 175 GLN A O 1
ATOM 1362 N N . GLU A 1 176 ? -15.333 -1.697 22.408 1.00 97.50 176 GLU A N 1
ATOM 1363 C CA . GLU A 1 176 ? -16.023 -2.796 21.718 1.00 97.50 176 GLU A CA 1
ATOM 1364 C C . GLU A 1 176 ? -17.151 -2.306 20.799 1.00 97.50 176 GLU A C 1
ATOM 1366 O O . GLU A 1 176 ? -17.453 -2.946 19.792 1.00 97.50 176 GLU A O 1
ATOM 1371 N N . GLU A 1 177 ? -17.771 -1.173 21.133 1.00 96.50 177 GLU A N 1
ATOM 1372 C CA . GLU A 1 177 ? -18.899 -0.620 20.385 1.00 96.50 177 GLU A CA 1
ATOM 1373 C C . GLU A 1 177 ? -18.442 0.231 19.191 1.00 96.50 177 GLU A C 1
ATOM 1375 O O . GLU A 1 177 ? -17.481 1.005 19.268 1.00 96.50 177 GLU A O 1
ATOM 1380 N N . GLU A 1 178 ? -19.166 0.114 18.077 1.00 95.94 178 GLU A N 1
ATOM 1381 C CA . GLU A 1 178 ? -18.946 0.928 16.879 1.00 95.94 178 GLU A CA 1
ATOM 1382 C C . GLU A 1 178 ? -19.225 2.412 17.167 1.00 95.94 178 GLU A C 1
ATOM 1384 O O . GLU A 1 178 ? -20.240 2.770 17.757 1.00 95.94 178 GLU A O 1
ATOM 1389 N N . THR A 1 179 ? -18.344 3.300 16.700 1.00 98.00 179 THR A N 1
ATOM 1390 C CA . THR A 1 179 ? -18.406 4.746 17.009 1.00 98.00 179 THR A CA 1
ATOM 1391 C C . THR A 1 179 ? -19.422 5.533 16.163 1.00 98.00 179 THR A C 1
ATOM 1393 O O . THR A 1 179 ? -19.664 6.718 16.402 1.00 98.00 179 THR A O 1
ATOM 1396 N N . TYR A 1 180 ? -20.016 4.898 15.151 1.00 97.81 180 TYR A N 1
ATOM 1397 C CA . TYR A 1 180 ? -20.922 5.529 14.193 1.00 97.81 180 TYR A CA 1
ATOM 1398 C C . TYR A 1 180 ? -22.105 4.619 13.855 1.00 97.81 180 TYR A C 1
ATOM 1400 O O . TYR A 1 180 ? -22.044 3.395 13.971 1.00 97.81 180 TYR A O 1
ATOM 1408 N N . ASN A 1 181 ? -23.195 5.217 13.380 1.00 97.56 181 ASN A N 1
ATOM 1409 C CA . ASN A 1 181 ? -24.399 4.493 13.002 1.00 97.56 181 ASN A CA 1
ATOM 1410 C C . ASN A 1 181 ? -24.411 4.153 11.500 1.00 97.56 181 ASN A C 1
ATOM 14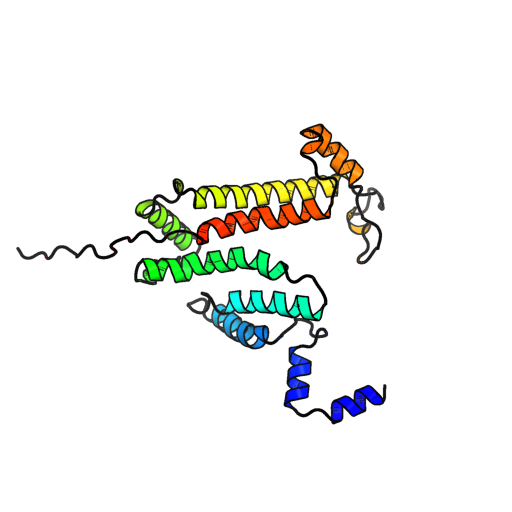12 O O . ASN A 1 181 ? -24.848 4.948 10.662 1.00 97.56 181 ASN A O 1
ATOM 1416 N N . ILE A 1 182 ? -24.008 2.924 11.157 1.00 95.31 182 ILE A N 1
ATOM 1417 C CA . ILE A 1 182 ? -24.003 2.437 9.766 1.00 95.31 182 ILE A CA 1
ATOM 1418 C C . ILE A 1 182 ? -25.396 2.427 9.119 1.00 95.31 182 ILE A C 1
ATOM 1420 O O . ILE A 1 182 ? -25.509 2.632 7.912 1.00 95.31 182 ILE A O 1
ATOM 1424 N N . VAL A 1 183 ? -26.469 2.234 9.892 1.00 95.88 183 VAL A N 1
ATOM 1425 C CA . VAL A 1 183 ? -27.845 2.243 9.365 1.00 95.88 183 VAL A CA 1
ATOM 1426 C C . VAL A 1 183 ? -28.238 3.656 8.935 1.00 95.88 183 VAL A C 1
ATOM 1428 O O . VAL A 1 183 ? -28.850 3.827 7.879 1.00 95.88 183 VAL A O 1
ATOM 1431 N N . ALA A 1 184 ? -27.838 4.674 9.703 1.00 95.25 184 ALA A N 1
ATOM 1432 C CA . ALA A 1 184 ? -28.029 6.073 9.333 1.00 95.25 184 ALA A CA 1
ATOM 1433 C C . ALA A 1 184 ? -27.226 6.433 8.072 1.00 95.25 184 ALA A C 1
ATOM 1435 O O . ALA A 1 184 ? -27.794 6.990 7.131 1.00 95.25 184 ALA A O 1
ATOM 1436 N N . ALA A 1 185 ? -25.949 6.036 8.005 1.00 94.94 185 ALA A N 1
ATOM 1437 C CA . ALA A 1 185 ? -25.100 6.255 6.832 1.00 94.94 185 ALA A CA 1
ATOM 1438 C C . ALA A 1 185 ? -25.657 5.568 5.571 1.00 94.94 185 ALA A C 1
ATOM 1440 O O . ALA A 1 185 ? -25.810 6.202 4.523 1.00 94.94 185 ALA A O 1
ATOM 1441 N N . HIS A 1 186 ? -26.033 4.289 5.682 1.00 93.88 186 HIS A N 1
ATOM 1442 C CA . HIS A 1 186 ? -26.656 3.525 4.602 1.00 93.88 186 HIS A CA 1
ATOM 1443 C C . HIS A 1 186 ? -27.968 4.171 4.149 1.00 93.88 186 HIS A C 1
ATOM 1445 O O . HIS A 1 186 ? -28.199 4.316 2.948 1.00 93.88 186 HIS A O 1
ATOM 1451 N N . GLY A 1 187 ? -28.808 4.592 5.099 1.00 93.69 187 GLY A N 1
ATOM 1452 C CA . GLY A 1 187 ? -30.081 5.247 4.829 1.00 93.69 187 GLY A CA 1
ATOM 1453 C C . GLY A 1 187 ? -29.930 6.609 4.150 1.00 93.69 187 GLY A C 1
ATOM 1454 O O . GLY A 1 187 ? -30.756 6.951 3.304 1.00 93.69 187 GLY A O 1
ATOM 1455 N N . TYR A 1 188 ? -28.905 7.389 4.495 1.00 95.25 188 TYR A N 1
ATOM 1456 C CA . TYR A 1 188 ? -28.591 8.641 3.808 1.00 95.25 188 TYR A CA 1
ATOM 1457 C C . TYR A 1 188 ? -28.141 8.370 2.368 1.00 95.25 188 TYR A C 1
ATOM 1459 O O . TYR A 1 188 ? -28.774 8.837 1.421 1.00 95.25 188 TYR A O 1
ATOM 1467 N N . PHE A 1 189 ? -27.106 7.546 2.186 1.00 94.56 189 PHE A N 1
ATOM 1468 C CA . PHE A 1 189 ? -26.522 7.307 0.866 1.00 94.56 189 PHE A CA 1
ATOM 1469 C C . PHE A 1 189 ? -27.478 6.563 -0.081 1.00 94.56 189 PHE A C 1
ATOM 1471 O O . PHE A 1 189 ? -27.574 6.885 -1.264 1.00 94.56 189 PHE A O 1
ATOM 1478 N N . GLY A 1 190 ? -28.265 5.622 0.449 1.00 92.31 190 GLY A N 1
ATOM 1479 C CA . GLY A 1 190 ? -29.288 4.903 -0.312 1.00 92.31 190 GLY A CA 1
ATOM 1480 C C . GLY A 1 190 ? -30.427 5.801 -0.805 1.00 92.31 190 GLY A C 1
ATOM 1481 O O . GLY A 1 190 ? -31.029 5.496 -1.831 1.00 92.31 190 GLY A O 1
ATOM 1482 N N . ARG A 1 191 ? -30.709 6.917 -0.117 1.00 94.44 191 ARG A N 1
ATOM 1483 C CA . ARG A 1 191 ? -31.652 7.946 -0.592 1.00 94.44 191 ARG A CA 1
ATOM 1484 C C . ARG A 1 191 ? -31.002 8.940 -1.550 1.00 94.44 191 ARG A C 1
ATOM 1486 O O . ARG A 1 191 ? -31.697 9.463 -2.411 1.00 94.44 191 ARG A O 1
ATOM 1493 N N . LEU A 1 192 ? -29.703 9.202 -1.395 1.00 93.81 192 LEU A N 1
ATOM 1494 C CA . LEU A 1 192 ? -28.952 10.113 -2.260 1.00 93.81 192 LEU A CA 1
ATOM 1495 C C . LEU A 1 192 ? -28.837 9.585 -3.698 1.00 93.81 192 LEU A C 1
ATOM 1497 O O . LEU A 1 192 ? -28.962 10.364 -4.637 1.00 93.81 192 LEU A O 1
ATOM 1501 N N . ILE A 1 193 ? -28.589 8.280 -3.862 1.00 91.00 193 ILE A N 1
ATOM 1502 C CA . ILE A 1 193 ? -28.387 7.640 -5.171 1.00 91.00 193 ILE A CA 1
ATOM 1503 C C . ILE A 1 193 ? -29.565 6.712 -5.501 1.00 91.00 193 ILE A C 1
ATOM 1505 O O . ILE A 1 193 ? -30.469 7.090 -6.240 1.00 91.00 193 ILE A O 1
ATOM 1509 N N . PHE A 1 194 ? -29.569 5.500 -4.945 1.00 81.25 194 PHE A N 1
ATOM 1510 C CA . PHE A 1 194 ? -30.702 4.571 -4.887 1.00 81.25 194 PHE A CA 1
ATOM 1511 C C . PHE A 1 194 ? -30.351 3.432 -3.921 1.00 81.25 194 PHE A C 1
ATOM 1513 O O . PHE A 1 194 ? -29.178 3.117 -3.713 1.00 81.25 194 PHE A O 1
ATOM 1520 N N . GLN A 1 195 ? -31.360 2.786 -3.331 1.00 78.19 195 GLN A N 1
ATOM 1521 C CA . GLN A 1 195 ? -31.174 1.897 -2.175 1.00 78.19 195 GLN A CA 1
ATOM 1522 C C . GLN A 1 195 ? -30.182 0.745 -2.420 1.00 78.19 195 GLN A C 1
ATOM 1524 O O . GLN A 1 195 ? -29.390 0.421 -1.540 1.00 78.19 195 GLN A O 1
ATOM 1529 N N . TYR A 1 196 ? -30.180 0.168 -3.624 1.00 82.50 196 TYR A N 1
ATOM 1530 C CA . TYR A 1 196 ? -29.304 -0.951 -3.988 1.00 82.50 196 TYR A CA 1
ATOM 1531 C C . TYR A 1 196 ? -27.843 -0.559 -4.271 1.00 82.50 196 TYR A C 1
ATOM 1533 O O . TYR A 1 196 ? -26.988 -1.437 -4.299 1.00 82.50 196 TYR A O 1
ATOM 1541 N N . ALA A 1 197 ? -27.536 0.730 -4.465 1.00 81.81 197 ALA A N 1
ATOM 1542 C CA . ALA A 1 197 ? -26.160 1.210 -4.648 1.00 81.81 197 ALA A CA 1
ATOM 1543 C C . ALA A 1 197 ? -25.409 1.422 -3.324 1.00 81.81 197 ALA A C 1
ATOM 1545 O O . ALA A 1 197 ? -24.212 1.702 -3.332 1.00 81.81 197 ALA A O 1
ATOM 1546 N N . SER A 1 198 ? -26.099 1.322 -2.186 1.00 88.31 198 SER A N 1
ATOM 1547 C CA . SER A 1 198 ? -25.520 1.565 -0.869 1.00 88.31 198 SER A CA 1
ATOM 1548 C C . SER A 1 198 ? -25.125 0.259 -0.183 1.00 88.31 198 SER A C 1
ATOM 1550 O O . SER A 1 198 ? -25.880 -0.713 -0.177 1.00 88.31 198 SER A O 1
ATOM 1552 N N . PHE A 1 199 ? -23.957 0.240 0.460 1.00 89.88 199 PHE A N 1
ATOM 1553 C CA . PHE A 1 199 ? -23.518 -0.905 1.255 1.00 89.88 199 PHE A CA 1
ATOM 1554 C C . PHE A 1 199 ? -24.212 -0.899 2.619 1.00 89.88 199 PHE A C 1
ATOM 1556 O O . PHE A 1 199 ? -24.145 0.083 3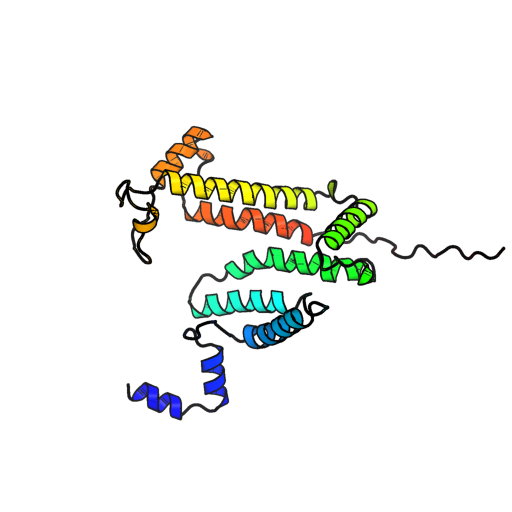.353 1.00 89.88 199 PHE A O 1
ATOM 1563 N N . ASN A 1 200 ? -24.849 -2.013 2.977 1.00 89.25 200 ASN A N 1
ATOM 1564 C CA . ASN A 1 200 ? -25.368 -2.270 4.326 1.00 89.25 200 ASN A CA 1
ATOM 1565 C C . ASN A 1 200 ? -24.487 -3.255 5.121 1.00 89.25 200 ASN A C 1
ATOM 1567 O O . ASN A 1 200 ? -24.732 -3.498 6.299 1.00 89.25 200 ASN A O 1
ATOM 1571 N N . ASN A 1 201 ? -23.452 -3.814 4.485 1.00 94.81 201 ASN A N 1
ATOM 1572 C CA . ASN A 1 201 ? -22.480 -4.714 5.091 1.00 94.81 201 ASN A CA 1
ATOM 1573 C C . ASN A 1 201 ? -21.097 -4.054 5.098 1.00 94.81 201 ASN A C 1
ATOM 1575 O O . ASN A 1 201 ? -20.481 -3.871 4.044 1.00 94.81 201 ASN A O 1
ATOM 1579 N N . SER A 1 202 ? -20.591 -3.751 6.296 1.00 95.94 202 SER A N 1
ATOM 1580 C CA . SER A 1 202 ? -19.281 -3.118 6.483 1.00 95.94 202 SER A CA 1
ATOM 1581 C C . SER A 1 202 ? -18.134 -3.935 5.869 1.00 95.94 202 SER A C 1
ATOM 1583 O O . SER A 1 202 ? -17.228 -3.367 5.261 1.00 95.94 202 SER A O 1
ATOM 1585 N N . ARG A 1 203 ? -18.181 -5.275 5.928 1.00 95.94 203 ARG A N 1
ATOM 1586 C CA . ARG A 1 203 ? -17.122 -6.129 5.357 1.00 95.94 203 ARG A CA 1
ATOM 1587 C C . ARG A 1 203 ? -17.065 -6.020 3.835 1.00 95.94 203 ARG A C 1
ATOM 1589 O O . ARG A 1 203 ? -15.973 -5.943 3.280 1.00 95.94 203 ARG A O 1
ATOM 1596 N N . SER A 1 204 ? -18.222 -5.999 3.173 1.00 96.19 204 SER A N 1
ATOM 1597 C CA . SER A 1 204 ? -18.312 -5.827 1.718 1.00 96.19 204 SER A CA 1
ATOM 1598 C C . SER A 1 204 ? -17.850 -4.436 1.287 1.00 96.19 204 SER A C 1
ATOM 1600 O O . SER A 1 204 ? -17.114 -4.329 0.311 1.00 96.19 204 SER A O 1
ATOM 1602 N N . LEU A 1 205 ? -18.214 -3.394 2.046 1.00 96.31 205 LEU A N 1
ATOM 1603 C CA . LEU A 1 205 ? -17.740 -2.027 1.820 1.00 96.31 205 LEU A CA 1
ATOM 1604 C C . LEU A 1 205 ? -16.209 -1.954 1.883 1.00 96.31 205 LEU A C 1
ATOM 1606 O O . LEU A 1 205 ? -15.576 -1.520 0.929 1.00 96.31 205 LEU A O 1
ATOM 1610 N N . HIS A 1 206 ? -15.597 -2.424 2.972 1.00 97.75 206 HIS A N 1
ATOM 1611 C CA . HIS A 1 206 ? -14.143 -2.347 3.140 1.00 97.75 206 HIS A CA 1
ATOM 1612 C C . HIS A 1 206 ? -13.386 -3.248 2.157 1.00 97.75 206 HIS A C 1
ATOM 1614 O O . HIS A 1 206 ? -12.303 -2.886 1.704 1.00 97.75 206 HIS A O 1
ATOM 1620 N N . PHE A 1 207 ? -13.961 -4.394 1.775 1.00 97.19 207 PHE A N 1
ATOM 1621 C CA . PHE A 1 207 ? -13.413 -5.203 0.688 1.00 97.19 207 PHE A CA 1
ATOM 1622 C C . PHE A 1 207 ? -13.417 -4.436 -0.638 1.00 97.19 207 PHE A C 1
ATOM 1624 O O . PHE A 1 207 ? -12.402 -4.432 -1.325 1.00 97.19 207 PHE A O 1
ATOM 1631 N N . PHE A 1 208 ? -14.510 -3.745 -0.976 1.00 96.69 208 PHE A N 1
ATOM 1632 C CA . PHE A 1 208 ? -14.582 -2.901 -2.170 1.00 96.69 208 PHE A CA 1
ATOM 1633 C C . PHE A 1 208 ? -13.561 -1.754 -2.131 1.00 96.69 208 PHE A C 1
ATOM 1635 O O . PHE A 1 208 ? -12.838 -1.554 -3.106 1.00 96.69 208 PHE A O 1
ATOM 1642 N N . LEU A 1 209 ? -13.446 -1.057 -0.993 1.00 96.75 209 LEU A N 1
ATOM 1643 C CA . LEU A 1 209 ? -12.473 0.026 -0.798 1.00 96.75 209 LEU A CA 1
ATOM 1644 C C . LEU A 1 209 ? -11.025 -0.446 -0.984 1.00 96.75 209 LEU A C 1
ATOM 1646 O O . LEU A 1 209 ? -10.206 0.300 -1.512 1.00 96.75 209 LEU A O 1
ATOM 1650 N N . ALA A 1 210 ? -10.711 -1.680 -0.581 1.00 95.00 210 ALA A N 1
ATOM 1651 C CA . ALA A 1 210 ? -9.402 -2.279 -0.820 1.00 95.00 210 ALA A CA 1
ATOM 1652 C C . ALA A 1 210 ? -9.235 -2.756 -2.273 1.00 95.00 210 ALA A C 1
ATOM 1654 O O . ALA A 1 210 ? -8.193 -2.532 -2.882 1.00 95.00 210 ALA A O 1
ATOM 1655 N N . ALA A 1 211 ? -10.247 -3.417 -2.838 1.00 94.50 211 ALA A N 1
ATOM 1656 C CA . ALA A 1 211 ? -10.158 -4.061 -4.143 1.00 94.50 211 ALA A CA 1
ATOM 1657 C C . ALA A 1 211 ? -10.105 -3.058 -5.302 1.00 94.50 211 ALA A C 1
ATOM 1659 O O . ALA A 1 211 ? -9.299 -3.246 -6.210 1.00 94.50 211 ALA A O 1
ATOM 1660 N N . TRP A 1 212 ? -10.916 -1.994 -5.271 1.00 94.50 212 TRP A N 1
ATOM 1661 C CA . TRP A 1 212 ? -11.006 -1.024 -6.367 1.00 94.50 212 TRP A CA 1
ATOM 1662 C C . TRP A 1 212 ? -9.646 -0.430 -6.771 1.00 94.50 212 TRP A C 1
ATOM 1664 O O . TRP A 1 212 ? -9.253 -0.595 -7.926 1.00 94.50 212 TRP A O 1
ATOM 1674 N N . PRO A 1 213 ? -8.877 0.211 -5.868 1.00 92.62 213 PRO A N 1
ATOM 1675 C CA . PRO A 1 213 ? -7.583 0.771 -6.246 1.00 92.62 213 PRO A CA 1
ATOM 1676 C C . PRO A 1 213 ? -6.530 -0.306 -6.555 1.00 92.62 213 PRO A C 1
ATOM 1678 O O . PRO A 1 213 ? -5.600 -0.030 -7.305 1.00 92.62 213 PRO A O 1
ATOM 1681 N N . VAL A 1 214 ? -6.644 -1.521 -6.002 1.00 90.31 214 VAL A N 1
ATOM 1682 C CA . VAL A 1 214 ? -5.640 -2.589 -6.171 1.00 90.31 214 VAL A CA 1
ATOM 1683 C C . VAL A 1 214 ? -5.790 -3.305 -7.511 1.00 90.31 214 VAL A C 1
ATOM 1685 O O . VAL A 1 214 ? -4.827 -3.360 -8.273 1.00 90.31 214 VAL A O 1
ATOM 1688 N N . VAL A 1 215 ? -6.985 -3.818 -7.824 1.00 82.25 215 VAL A N 1
ATOM 1689 C CA . VAL A 1 215 ? -7.251 -4.593 -9.053 1.00 82.25 215 VAL A CA 1
ATOM 1690 C C . VAL A 1 215 ? -6.917 -3.759 -10.280 1.00 82.25 215 VAL A C 1
ATOM 1692 O O . VAL A 1 215 ? -6.178 -4.182 -11.165 1.00 82.25 215 VAL A O 1
ATOM 1695 N N . VAL A 1 216 ? -7.383 -2.519 -10.270 1.00 78.69 216 VAL A N 1
ATOM 1696 C CA . VAL A 1 216 ? -7.241 -1.605 -11.393 1.00 78.69 216 VAL A CA 1
ATOM 1697 C C . VAL 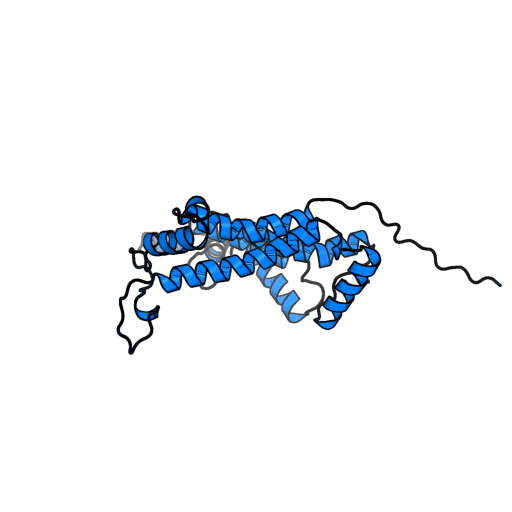A 1 216 ? -5.779 -1.170 -11.603 1.00 78.69 216 VAL A C 1
ATOM 1699 O O . VAL A 1 216 ? -5.349 -0.912 -12.726 1.00 78.69 216 VAL A O 1
ATOM 1702 N N . MET A 1 217 ? -4.974 -1.159 -10.536 1.00 71.56 217 MET A N 1
ATOM 1703 C CA . MET A 1 217 ? -3.526 -0.951 -10.615 1.00 71.56 217 MET A CA 1
ATOM 1704 C C . MET A 1 217 ? -2.761 -2.211 -11.052 1.00 71.56 217 MET A C 1
ATOM 1706 O O . MET A 1 217 ? -1.678 -2.084 -11.617 1.00 71.56 217 MET A O 1
ATOM 1710 N N . HIS A 1 218 ? -3.277 -3.417 -10.809 1.00 69.56 218 HIS A N 1
ATOM 1711 C CA . HIS A 1 218 ? -2.662 -4.671 -11.265 1.00 69.56 218 HIS A CA 1
ATOM 1712 C C . HIS A 1 218 ? -2.910 -4.959 -12.743 1.00 69.56 218 HIS A C 1
ATOM 1714 O O . HIS A 1 218 ? -1.997 -5.437 -13.416 1.00 69.56 218 HIS A O 1
ATOM 1720 N N . GLU A 1 219 ? -4.087 -4.619 -13.270 1.00 54.62 219 GLU A N 1
ATOM 1721 C CA . GLU A 1 219 ? -4.433 -4.848 -14.681 1.00 54.62 219 GLU A CA 1
ATOM 1722 C C . GLU A 1 219 ? -3.524 -4.082 -15.659 1.00 54.62 219 GLU A C 1
ATOM 1724 O O . GLU A 1 219 ? -3.372 -4.499 -16.802 1.00 54.62 219 GLU A O 1
ATOM 1729 N N . ARG A 1 220 ? -2.803 -3.047 -15.200 1.00 53.31 220 ARG A N 1
ATOM 1730 C CA . ARG A 1 220 ? -1.755 -2.362 -15.983 1.00 53.31 220 ARG A CA 1
ATOM 1731 C C . ARG A 1 220 ? -0.477 -3.171 -16.203 1.00 53.31 220 ARG A C 1
ATOM 1733 O O . ARG A 1 220 ? 0.275 -2.863 -17.118 1.00 53.31 22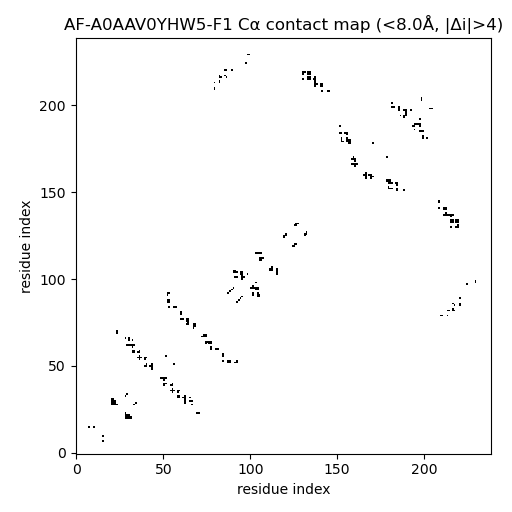0 ARG A O 1
ATOM 1740 N N . ASN A 1 221 ? -0.223 -4.175 -15.367 1.00 49.44 221 ASN A N 1
ATOM 1741 C CA . ASN A 1 221 ? 1.030 -4.929 -15.355 1.00 49.44 221 ASN A CA 1
ATOM 1742 C C . ASN A 1 221 ? 0.879 -6.357 -15.911 1.00 49.44 221 ASN A C 1
ATOM 1744 O O . ASN A 1 221 ? 1.873 -7.074 -16.001 1.00 49.44 221 ASN A O 1
ATOM 1748 N N . ALA A 1 222 ? -0.345 -6.797 -16.226 1.00 40.09 222 ALA A N 1
ATOM 1749 C CA . ALA A 1 222 ? -0.643 -8.201 -16.514 1.00 40.09 222 ALA A CA 1
ATOM 1750 C C . ALA A 1 222 ? -0.569 -8.578 -18.003 1.00 40.09 222 ALA A C 1
ATOM 1752 O O . ALA A 1 222 ? -0.405 -9.762 -18.300 1.00 40.09 222 ALA A O 1
ATOM 1753 N N . HIS A 1 223 ? -0.654 -7.623 -18.942 1.00 42.03 223 HIS A N 1
ATOM 1754 C CA . HIS A 1 223 ? -0.685 -7.967 -20.366 1.00 42.03 223 HIS A CA 1
ATOM 1755 C C . HIS A 1 223 ? 0.158 -7.050 -21.265 1.00 42.03 223 HIS A C 1
ATOM 1757 O O . HIS A 1 223 ? -0.037 -5.842 -21.337 1.00 42.03 223 HIS A O 1
ATOM 1763 N N . ASN A 1 224 ? 1.003 -7.745 -22.027 1.00 50.38 224 ASN A N 1
ATOM 1764 C CA . ASN A 1 224 ? 1.631 -7.411 -23.301 1.00 50.38 224 ASN A CA 1
ATOM 1765 C C . ASN A 1 224 ? 2.885 -6.529 -23.291 1.00 50.38 224 ASN A C 1
ATOM 1767 O O . ASN A 1 224 ? 2.831 -5.310 -23.192 1.00 50.38 224 ASN A O 1
ATOM 1771 N N . PHE A 1 225 ? 3.997 -7.198 -23.600 1.00 42.41 225 PHE A N 1
ATOM 1772 C CA . PHE A 1 225 ? 4.987 -6.690 -24.542 1.00 42.41 225 PHE A CA 1
ATOM 1773 C C . PHE A 1 225 ? 4.596 -7.139 -25.961 1.00 42.41 225 PHE A C 1
ATOM 1775 O O . PHE A 1 225 ? 4.716 -8.329 -26.266 1.00 42.41 225 PHE A O 1
ATOM 1782 N N . PRO A 1 226 ? 4.140 -6.251 -26.853 1.00 39.41 226 PRO A N 1
ATOM 1783 C CA . PRO A 1 226 ? 4.374 -6.412 -28.276 1.00 39.41 226 PRO A CA 1
ATOM 1784 C C . PRO A 1 226 ? 5.715 -5.742 -28.609 1.00 39.41 226 PRO A C 1
ATOM 1786 O O . PRO A 1 226 ? 5.925 -4.584 -28.269 1.00 39.41 226 PRO A O 1
ATOM 1789 N N . LEU A 1 227 ? 6.627 -6.511 -29.206 1.00 42.41 227 LEU A N 1
ATOM 1790 C CA . LEU A 1 227 ? 7.929 -6.081 -29.731 1.00 42.41 227 LEU A CA 1
ATOM 1791 C C . LEU A 1 227 ? 7.928 -4.636 -30.257 1.00 42.41 227 LEU A C 1
ATOM 1793 O O . LEU A 1 227 ? 7.212 -4.347 -31.216 1.00 42.41 227 LEU A O 1
ATOM 1797 N N . ASP A 1 228 ? 8.801 -3.799 -29.696 1.00 42.72 228 ASP A N 1
ATOM 1798 C CA . ASP A 1 228 ? 9.276 -2.582 -30.350 1.00 42.72 228 ASP A CA 1
ATOM 1799 C C . ASP A 1 228 ? 10.764 -2.752 -30.692 1.00 42.72 228 ASP A C 1
ATOM 1801 O O . ASP A 1 228 ? 11.564 -3.236 -29.887 1.00 42.72 228 ASP A O 1
ATOM 1805 N N . LEU A 1 229 ? 11.113 -2.444 -31.938 1.00 54.06 229 LEU A N 1
ATOM 1806 C CA . LEU A 1 229 ? 12.445 -2.608 -32.508 1.00 54.06 229 LEU A CA 1
ATOM 1807 C C . LEU A 1 229 ? 13.312 -1.426 -32.060 1.00 54.06 229 LEU A C 1
ATOM 1809 O O . LEU A 1 229 ? 13.533 -0.495 -32.832 1.00 54.06 229 LEU A O 1
ATOM 1813 N N . ALA A 1 230 ? 13.836 -1.479 -30.833 1.00 47.75 230 ALA A N 1
ATOM 1814 C CA . ALA A 1 230 ? 14.796 -0.512 -30.282 1.00 47.75 230 ALA A CA 1
ATOM 1815 C C . ALA A 1 230 ? 16.190 -0.578 -30.963 1.00 47.75 230 ALA A C 1
ATOM 1817 O O . ALA A 1 230 ? 17.234 -0.609 -30.316 1.00 47.75 230 ALA A O 1
ATOM 1818 N N . ALA A 1 231 ? 16.217 -0.628 -32.296 1.00 44.62 231 ALA A N 1
ATOM 1819 C CA . ALA A 1 231 ? 17.400 -0.541 -33.137 1.00 44.62 231 ALA A CA 1
ATOM 1820 C C . ALA A 1 231 ? 17.038 0.178 -34.446 1.00 44.62 231 ALA A C 1
ATOM 1822 O O . ALA A 1 231 ? 16.951 -0.434 -35.509 1.00 44.62 231 ALA A O 1
ATOM 1823 N N . VAL A 1 232 ? 16.832 1.495 -34.384 1.00 40.81 232 VAL A N 1
ATOM 1824 C CA . VAL A 1 232 ? 17.039 2.326 -35.575 1.00 40.81 232 VAL A CA 1
ATOM 1825 C C . VAL A 1 232 ? 18.533 2.630 -35.624 1.00 40.81 232 VAL A C 1
ATOM 1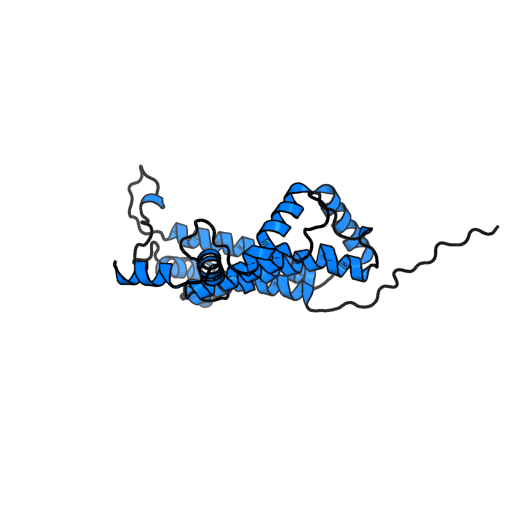827 O O . VAL A 1 232 ? 19.043 3.427 -34.838 1.00 40.81 232 VAL A O 1
ATOM 1830 N N . GLU A 1 233 ? 19.247 1.933 -36.509 1.00 43.56 233 GLU A N 1
ATOM 1831 C CA . GLU A 1 233 ? 20.639 2.230 -36.846 1.00 43.56 233 GLU A CA 1
ATOM 1832 C C . GLU A 1 233 ? 20.784 3.718 -37.206 1.00 43.56 233 GLU A C 1
ATOM 1834 O O . GLU A 1 233 ? 20.039 4.257 -38.029 1.00 43.56 233 GLU A O 1
ATOM 1839 N N . ALA A 1 234 ? 21.753 4.393 -36.583 1.00 46.44 234 ALA A N 1
ATOM 1840 C CA . ALA A 1 234 ? 22.134 5.747 -36.964 1.00 46.44 234 ALA A CA 1
ATOM 1841 C C . ALA A 1 234 ? 22.588 5.757 -38.440 1.00 46.44 234 ALA A C 1
ATOM 1843 O O . ALA A 1 234 ? 23.362 4.878 -38.832 1.00 46.44 234 ALA A O 1
ATOM 1844 N N . PRO A 1 235 ? 22.170 6.733 -39.269 1.00 43.47 235 PRO A N 1
ATOM 1845 C CA . PRO A 1 235 ? 22.611 6.781 -40.653 1.00 43.47 235 PRO A CA 1
ATOM 1846 C C . PRO A 1 235 ? 24.128 6.987 -40.702 1.00 43.47 235 PRO A C 1
ATOM 1848 O O . PRO A 1 235 ? 24.647 7.980 -40.188 1.00 43.47 235 PRO A O 1
ATOM 1851 N N . SER A 1 236 ? 24.846 6.063 -41.344 1.00 49.44 236 SER A N 1
ATOM 1852 C CA . SER A 1 236 ? 26.248 6.267 -41.691 1.00 49.44 236 SER A CA 1
ATOM 1853 C C . SER A 1 236 ? 26.341 7.417 -42.695 1.00 49.44 236 SER A C 1
ATOM 1855 O O . SER A 1 236 ? 25.986 7.262 -43.865 1.00 49.44 236 SER A O 1
ATOM 1857 N N . ILE A 1 237 ? 26.823 8.573 -42.254 1.00 49.75 237 ILE A N 1
ATOM 1858 C CA . ILE A 1 237 ? 27.265 9.639 -43.153 1.00 49.75 237 ILE A CA 1
ATOM 1859 C C . ILE A 1 237 ? 28.605 9.236 -43.776 1.00 49.75 237 ILE A C 1
ATOM 1861 O O . ILE A 1 237 ? 29.668 9.555 -43.259 1.00 49.75 237 ILE A O 1
ATOM 1865 N N . ASN A 1 238 ? 28.534 8.508 -44.890 1.00 46.22 238 ASN A N 1
ATOM 1866 C CA . ASN A 1 238 ? 29.621 8.413 -45.858 1.00 46.22 238 ASN A CA 1
ATOM 1867 C C . ASN A 1 238 ? 29.195 9.168 -47.119 1.00 46.22 238 ASN A C 1
ATOM 1869 O O . ASN A 1 238 ? 28.401 8.667 -47.917 1.00 46.22 238 ASN A O 1
ATOM 1873 N N . GLY A 1 239 ? 29.732 10.377 -47.254 1.00 45.59 239 GLY A N 1
ATOM 1874 C CA . GLY A 1 239 ? 29.649 11.260 -48.412 1.00 45.59 239 GLY A CA 1
ATOM 1875 C C . GLY A 1 239 ? 30.622 12.405 -48.217 1.00 45.59 239 GLY A C 1
ATOM 1876 O O . GLY A 1 239 ? 30.381 13.187 -47.273 1.00 45.59 239 GLY A O 1
#

Mean predicted aligned error: 8.51 Å

InterPro domains:
  IPR000484 Photosynthetic reaction centre, L/M [PF00124] (59-217)
  IPR036854 Photosystem II protein D1/D2 superfamily [G3DSA:1.20.85.10] (76-219)
  IPR036854 Photosystem II protein D1/D2 superfamily [SSF81483] (12-229)
  IPR055265 Photosynthetic reaction centre, L/M, conserved site [PS00244] (125-151)
  IPR055266 Photosystem II protein D1/D2 [PTHR33149] (58-215)